Protein AF-A0A3B8I6Q8-F1 (afdb_monomer)

Radius of gyration: 26.45 Å; Cα contacts (8 Å, |Δi|>4): 184; chains: 1; bounding box: 73×84×51 Å

pLDDT: mean 71.85, std 21.08, range [32.06, 97.0]

Secondary structure (DSSP, 8-state):
-----------------------------PPPBTTB--SB-TTT--BS-BTTB-SS-----S---TT------S----TT--GGGGGSEEEEETTEEEESSPPBHHHHHHHHHHHHHH-S--GGGS----HHHHHHTTT-GGGTTSBP-S--HHHHHHHHHHHHHHHHHHHHHHHHTT--TTEETTEEP-----PPPHHHHHHHHT-

Structure (mmCIF, N/CA/C/O backbone):
data_AF-A0A3B8I6Q8-F1
#
_entry.id   AF-A0A3B8I6Q8-F1
#
loop_
_atom_site.group_PDB
_atom_site.id
_atom_site.type_symbol
_atom_site.label_atom_id
_atom_site.label_alt_id
_atom_site.label_comp_id
_atom_site.label_asym_id
_atom_site.label_entity_id
_atom_site.label_seq_id
_atom_site.pdbx_PDB_ins_code
_atom_site.Cartn_x
_atom_site.Cartn_y
_atom_site.Cartn_z
_atom_site.occupancy
_atom_site.B_iso_or_equiv
_atom_site.auth_seq_id
_atom_site.auth_comp_id
_atom_site.auth_asym_id
_atom_site.auth_atom_id
_atom_site.pdbx_PDB_model_num
ATOM 1 N N . MET A 1 1 ? -52.855 66.540 30.258 1.00 40.56 1 MET A N 1
ATOM 2 C CA . MET A 1 1 ? -53.157 67.662 29.344 1.00 40.56 1 MET A CA 1
ATOM 3 C C . MET A 1 1 ? -51.914 68.542 29.290 1.00 40.56 1 MET A C 1
ATOM 5 O O . MET A 1 1 ? -51.405 68.846 30.358 1.00 40.56 1 MET A O 1
ATOM 9 N N . HIS A 1 2 ? -51.446 68.869 28.078 1.00 36.62 2 HIS A N 1
ATOM 10 C CA . HIS A 1 2 ? -50.190 69.555 27.692 1.00 36.62 2 HIS A CA 1
ATOM 11 C C . HIS A 1 2 ? -48.936 68.674 27.577 1.00 36.62 2 HIS A C 1
ATOM 13 O O . HIS A 1 2 ? -48.456 68.132 28.563 1.00 36.62 2 HIS A O 1
ATOM 19 N N . LEU A 1 3 ? -48.586 68.280 26.342 1.00 34.72 3 LEU A N 1
ATOM 20 C CA . LEU A 1 3 ? -47.817 69.019 25.305 1.00 34.72 3 LEU A CA 1
ATOM 21 C C . LEU A 1 3 ? -46.313 68.936 25.615 1.00 34.72 3 LEU A C 1
ATOM 23 O O . LEU A 1 3 ? -45.873 69.443 26.637 1.00 34.72 3 LEU A O 1
ATOM 27 N N . ILE A 1 4 ? -45.570 68.079 24.909 1.00 39.75 4 ILE A N 1
ATOM 28 C CA . ILE A 1 4 ? -44.923 68.324 23.601 1.00 39.75 4 ILE A CA 1
ATOM 29 C C . ILE A 1 4 ? -43.732 69.288 23.730 1.00 39.75 4 ILE A C 1
ATOM 31 O O . ILE A 1 4 ? -43.851 70.389 24.254 1.00 39.75 4 ILE A O 1
ATOM 35 N N . ASP A 1 5 ? -42.619 68.806 23.174 1.00 40.44 5 ASP A N 1
ATOM 36 C CA . ASP A 1 5 ? -41.335 69.444 22.890 1.00 40.44 5 ASP A CA 1
ATOM 37 C C . ASP A 1 5 ? -40.361 69.660 24.038 1.00 40.44 5 ASP A C 1
ATOM 39 O O . ASP A 1 5 ? -40.441 70.631 24.788 1.00 40.44 5 ASP A O 1
ATOM 43 N N . ARG A 1 6 ? -39.317 68.815 24.049 1.00 37.47 6 ARG A N 1
ATOM 44 C CA . ARG A 1 6 ? -37.960 69.260 24.374 1.00 37.47 6 ARG A CA 1
ATOM 45 C C . ARG A 1 6 ? -36.876 68.267 23.920 1.00 37.47 6 ARG A C 1
ATOM 47 O O . ARG A 1 6 ? -36.847 67.126 24.357 1.00 37.47 6 ARG A O 1
ATOM 54 N N . PHE A 1 7 ? -35.951 68.814 23.127 1.00 40.34 7 PHE A N 1
ATOM 55 C CA . PHE A 1 7 ? -34.564 68.391 22.871 1.00 40.34 7 PHE A CA 1
ATOM 56 C C . PHE A 1 7 ? -34.337 67.212 21.910 1.00 40.34 7 PHE A C 1
ATOM 58 O O . PHE A 1 7 ? -34.484 66.051 22.253 1.00 40.34 7 PHE A O 1
ATOM 65 N N . LEU A 1 8 ? -34.091 67.494 20.626 1.00 37.47 8 LEU A N 1
ATOM 66 C CA . LEU A 1 8 ? -32.766 67.726 20.015 1.00 37.47 8 LEU A CA 1
ATOM 67 C C . LEU A 1 8 ? -31.731 66.607 20.233 1.00 37.47 8 LEU A C 1
ATOM 69 O O . LEU A 1 8 ? -31.179 66.460 21.317 1.00 37.47 8 LEU A O 1
ATOM 73 N N . LYS A 1 9 ? -31.327 66.067 19.074 1.00 34.62 9 LYS A N 1
ATOM 74 C CA . LYS A 1 9 ? -30.023 65.504 18.694 1.00 34.62 9 LYS A CA 1
ATOM 75 C C . LYS A 1 9 ? -29.824 63.992 18.838 1.00 34.62 9 LYS A C 1
ATOM 77 O O . LYS A 1 9 ? -30.020 63.384 19.879 1.00 34.62 9 LYS A O 1
ATOM 82 N N . THR A 1 10 ? -29.269 63.481 17.735 1.00 37.41 10 THR A N 1
ATOM 83 C CA . THR A 1 10 ? -28.410 62.300 17.589 1.00 37.41 10 THR A CA 1
ATOM 84 C C . THR A 1 10 ? -29.053 60.927 17.744 1.00 37.41 10 THR A C 1
ATOM 86 O O . THR A 1 10 ? -29.148 60.390 18.837 1.00 37.41 10 THR A O 1
ATOM 89 N N . SER A 1 11 ? -29.320 60.284 16.607 1.00 36.56 11 SER A N 1
ATOM 90 C CA . SER A 1 11 ? -28.817 58.926 16.368 1.00 36.56 11 SER A CA 1
ATOM 91 C C . SER A 1 11 ? -28.727 58.668 14.868 1.00 36.56 11 SER A C 1
ATOM 93 O O . SER A 1 11 ? -29.727 58.669 14.155 1.00 36.56 11 SER A O 1
ATOM 95 N N . LEU A 1 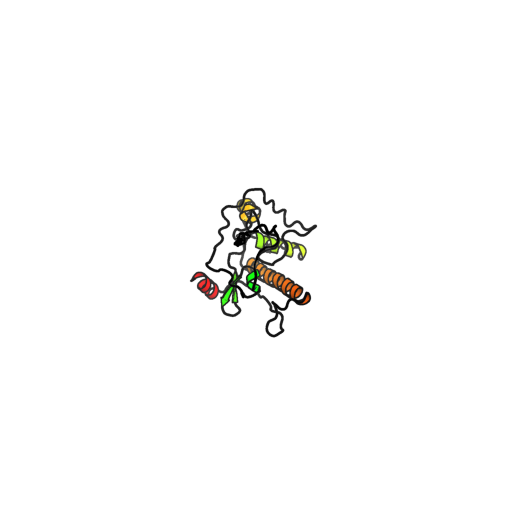12 ? -27.485 58.515 14.402 1.00 39.25 12 LEU A N 1
ATOM 96 C CA . LEU A 1 12 ? -27.145 57.959 13.100 1.00 39.25 12 LEU A CA 1
ATOM 97 C C . LEU A 1 12 ? -27.858 56.611 12.938 1.00 39.25 12 LEU A C 1
ATOM 99 O O . LEU A 1 12 ? -27.705 55.721 13.773 1.00 39.25 12 LEU A O 1
ATOM 103 N N . VAL A 1 13 ? -28.591 56.452 11.842 1.00 43.06 13 VAL A N 1
ATOM 104 C CA . VAL A 1 13 ? -29.114 55.159 11.405 1.00 43.06 13 VAL A CA 1
ATOM 105 C C . VAL A 1 13 ? -27.935 54.354 10.857 1.00 43.06 13 VAL A C 1
ATOM 107 O O . VAL A 1 13 ? -27.444 54.625 9.764 1.00 43.06 13 VAL A O 1
ATOM 110 N N . PHE A 1 14 ? -27.446 53.389 11.635 1.00 37.56 14 PHE A N 1
ATOM 111 C CA . PHE A 1 14 ? -26.442 52.427 11.189 1.00 37.56 14 PHE A CA 1
ATOM 112 C C . PHE A 1 14 ? -27.170 51.270 10.491 1.00 37.56 14 PHE A C 1
ATOM 114 O O . PHE A 1 14 ? -27.654 50.340 11.133 1.00 37.56 14 PHE A O 1
ATOM 121 N N . VAL A 1 15 ? -27.320 51.363 9.168 1.00 44.47 15 VAL A N 1
ATOM 122 C CA . VAL A 1 15 ? -27.806 50.249 8.344 1.00 44.47 15 VAL A CA 1
ATOM 123 C C . VAL A 1 15 ? -26.647 49.267 8.184 1.00 44.47 15 VAL A C 1
ATOM 125 O O . VAL A 1 15 ? -25.730 49.514 7.408 1.00 44.47 15 VAL A O 1
ATOM 128 N N . MET A 1 16 ? -26.661 48.170 8.941 1.00 39.62 16 MET A N 1
ATOM 129 C CA . MET A 1 16 ? -25.795 47.015 8.688 1.00 39.62 16 MET A CA 1
ATOM 130 C C . MET A 1 16 ? -26.343 46.249 7.476 1.00 39.62 16 MET A C 1
ATOM 132 O O . MET A 1 16 ? -27.456 45.725 7.571 1.00 39.62 16 MET A O 1
ATOM 136 N N . PRO A 1 17 ? -25.621 46.136 6.347 1.00 46.25 17 PRO A N 1
ATOM 137 C CA . PRO A 1 17 ? -25.988 45.169 5.330 1.00 46.25 17 PRO A CA 1
ATOM 138 C C . PRO A 1 17 ? -25.605 43.773 5.831 1.00 46.25 17 PRO A C 1
ATOM 140 O O . PRO A 1 17 ? -24.442 43.473 6.100 1.00 46.25 17 PRO A O 1
ATOM 143 N N . PHE A 1 18 ? -26.619 42.924 5.976 1.00 44.25 18 PHE A N 1
ATOM 144 C CA . PHE A 1 18 ? -26.500 41.503 6.287 1.00 44.25 18 PHE A CA 1
ATOM 145 C C . PHE A 1 18 ? -25.957 40.773 5.044 1.00 44.25 18 PHE A C 1
ATOM 147 O O . PHE A 1 18 ? -26.695 40.141 4.293 1.00 44.25 18 PHE A O 1
ATOM 154 N N . SER A 1 19 ? -24.660 40.923 4.775 1.00 45.31 19 SER A N 1
ATOM 155 C CA . SER A 1 19 ? -23.972 40.169 3.727 1.00 45.31 19 SER A CA 1
ATOM 156 C C . SER A 1 19 ? -23.654 38.777 4.261 1.00 45.31 19 SER A C 1
ATOM 158 O O . SER A 1 19 ? -22.642 38.558 4.925 1.00 45.31 19 SER A O 1
ATOM 160 N N . VAL A 1 20 ? -24.559 37.838 3.990 1.00 48.47 20 VAL A N 1
ATOM 161 C CA . VAL A 1 20 ? -24.346 36.402 4.180 1.00 48.47 20 VAL A CA 1
ATOM 162 C C . VAL A 1 20 ? -23.179 35.974 3.285 1.00 48.47 20 VAL A C 1
ATOM 164 O O . VAL A 1 20 ? -23.321 35.830 2.073 1.00 48.47 20 VAL A O 1
ATOM 167 N N . LEU A 1 21 ? -22.003 35.802 3.888 1.00 41.44 21 LEU A N 1
ATOM 168 C CA . LEU A 1 21 ? -20.838 35.172 3.274 1.00 41.44 21 LEU A CA 1
ATOM 169 C C . LEU A 1 21 ? -21.114 33.669 3.113 1.00 41.44 21 LEU A C 1
ATOM 171 O O . LEU A 1 21 ? -20.770 32.867 3.976 1.00 41.44 21 LEU A O 1
ATOM 175 N N . LEU A 1 22 ? -21.718 33.278 1.991 1.00 45.66 22 LEU A N 1
ATOM 176 C CA . LEU A 1 22 ? -21.635 31.905 1.484 1.00 45.66 22 LEU A CA 1
ATOM 177 C C . LEU A 1 22 ? -20.290 31.726 0.768 1.00 45.66 22 LEU A C 1
ATOM 179 O O . LEU A 1 22 ? -20.221 31.623 -0.452 1.00 45.66 22 LEU A O 1
ATOM 183 N N . LEU A 1 23 ? -19.204 31.693 1.540 1.00 45.03 23 LEU A N 1
ATOM 184 C CA . LEU A 1 23 ? -17.930 31.122 1.100 1.00 45.03 23 LEU A CA 1
ATOM 185 C C . LEU A 1 23 ? -17.901 29.654 1.529 1.00 45.03 23 LEU A C 1
ATOM 187 O O . LEU A 1 23 ? -17.138 29.232 2.392 1.00 45.03 23 LEU A O 1
ATOM 191 N N . GLY A 1 24 ? -18.784 28.867 0.916 1.00 39.12 24 GLY A N 1
ATOM 192 C CA . GLY A 1 24 ? -18.604 27.426 0.838 1.00 39.12 24 GLY A CA 1
ATOM 193 C C . GLY A 1 24 ? -17.497 27.146 -0.169 1.00 39.12 24 GLY A C 1
ATOM 194 O O . GLY A 1 24 ? -17.782 26.830 -1.320 1.00 39.12 24 GLY A O 1
ATOM 195 N N . CYS A 1 25 ? -16.234 27.299 0.238 1.00 34.66 25 CYS A N 1
ATOM 196 C CA . CYS A 1 25 ? -15.146 26.641 -0.472 1.00 34.66 25 CYS A CA 1
ATOM 197 C C . CYS A 1 25 ? -15.380 25.140 -0.308 1.00 34.66 25 CYS A C 1
ATOM 199 O O . CYS A 1 25 ? -15.035 24.563 0.720 1.00 34.66 25 CYS A O 1
ATOM 201 N N . ALA A 1 26 ? -15.998 24.513 -1.308 1.00 37.66 26 ALA A N 1
ATOM 202 C CA . ALA A 1 26 ? -15.821 23.092 -1.521 1.00 37.66 26 ALA A CA 1
ATOM 203 C C . ALA A 1 26 ? -14.314 22.892 -1.694 1.00 37.66 26 ALA A C 1
ATOM 205 O O . ALA A 1 26 ? -13.745 23.242 -2.727 1.00 37.66 26 ALA A O 1
ATOM 206 N N . THR A 1 27 ? -13.640 22.427 -0.646 1.00 38.31 27 THR A N 1
ATOM 207 C CA . THR A 1 27 ? -12.281 21.922 -0.765 1.00 38.31 27 THR A CA 1
ATOM 208 C C . THR A 1 27 ? -12.379 20.722 -1.693 1.00 38.31 27 THR A C 1
ATOM 210 O O . THR A 1 27 ? -12.782 19.639 -1.274 1.00 38.31 27 THR A O 1
ATOM 213 N N . PHE A 1 28 ? -12.100 20.922 -2.980 1.00 39.03 28 PHE A N 1
ATOM 214 C CA . PHE A 1 28 ? -11.805 19.808 -3.864 1.00 39.03 28 PHE A CA 1
ATOM 215 C C . PHE A 1 28 ? -10.596 19.112 -3.248 1.00 39.03 28 PHE A C 1
ATOM 217 O O . PHE A 1 28 ? -9.502 19.671 -3.230 1.00 39.03 28 PHE A O 1
ATOM 224 N N . ILE A 1 29 ? -10.812 17.936 -2.663 1.00 46.88 29 ILE A N 1
ATOM 225 C CA . ILE A 1 29 ? -9.722 17.077 -2.220 1.00 46.88 29 ILE A CA 1
ATOM 226 C C . ILE A 1 29 ? -9.006 16.651 -3.505 1.00 46.88 29 ILE A C 1
ATOM 2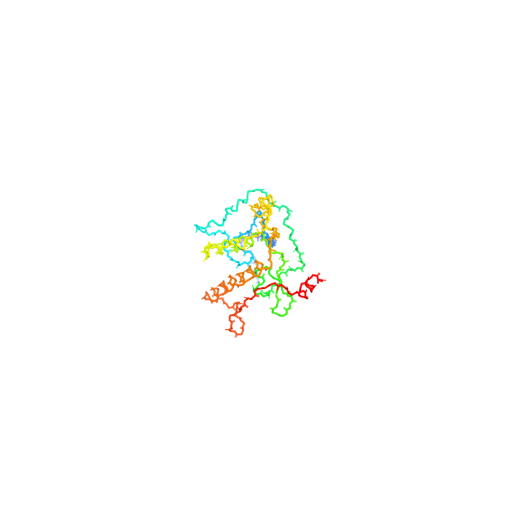28 O O . ILE A 1 29 ? -9.505 15.819 -4.267 1.00 46.88 29 ILE A O 1
ATOM 232 N N . SER A 1 30 ? -7.885 17.306 -3.810 1.00 55.25 30 SER A N 1
ATOM 233 C CA . SER A 1 30 ? -7.017 16.901 -4.911 1.00 55.25 30 SER A CA 1
ATOM 234 C C . SER A 1 30 ? -6.462 15.524 -4.576 1.00 55.25 30 SER A C 1
ATOM 236 O O . SER A 1 30 ? -5.847 15.352 -3.524 1.00 55.25 30 SER A O 1
ATOM 238 N N . HIS A 1 31 ? -6.709 14.546 -5.441 1.00 60.62 31 HIS A N 1
ATOM 239 C C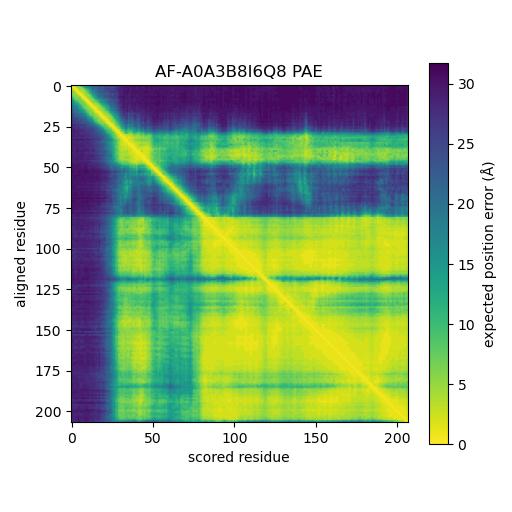A . HIS A 1 31 ? -6.190 13.198 -5.247 1.00 60.62 31 HIS A CA 1
ATOM 240 C C . HIS A 1 31 ? -4.673 13.195 -5.505 1.00 60.62 31 HIS A C 1
ATOM 242 O O . HIS A 1 31 ? -4.226 13.942 -6.383 1.00 60.62 31 HIS A O 1
ATOM 248 N N . PRO A 1 32 ? -3.889 12.386 -4.768 1.00 65.62 32 PRO A N 1
ATOM 249 C CA . PRO A 1 32 ? -2.455 12.236 -4.999 1.00 65.62 32 PRO A CA 1
ATOM 250 C C . PRO A 1 32 ? -2.137 11.918 -6.459 1.00 65.62 32 PRO A C 1
ATOM 252 O O . PRO A 1 32 ? -2.786 11.060 -7.040 1.00 65.62 32 PRO A O 1
ATOM 255 N N . HIS A 1 33 ? -1.137 12.567 -7.046 1.00 63.72 33 HIS A N 1
ATOM 256 C CA . HIS A 1 33 ? -0.634 12.267 -8.392 1.00 63.72 33 HIS A CA 1
ATOM 257 C C . HIS A 1 33 ? 0.863 12.578 -8.491 1.00 63.72 33 HIS A C 1
ATOM 259 O O . HIS A 1 33 ? 1.428 13.173 -7.577 1.00 63.72 33 HIS A O 1
ATOM 265 N N . SER A 1 34 ? 1.525 12.247 -9.609 1.00 62.16 34 SER A N 1
ATOM 266 C CA . SER A 1 34 ? 2.992 12.374 -9.711 1.00 62.16 34 SER A CA 1
ATOM 267 C C . SER A 1 34 ? 3.484 13.795 -9.422 1.00 62.16 34 SER A C 1
ATOM 269 O O . SER A 1 34 ? 4.466 13.950 -8.726 1.00 62.16 34 SER A O 1
ATOM 271 N N . GLY A 1 35 ? 2.783 14.844 -9.864 1.00 59.25 35 GLY A N 1
ATOM 272 C CA . GLY A 1 35 ? 3.138 16.234 -9.515 1.00 59.25 35 GLY A CA 1
ATOM 273 C C . GLY A 1 35 ? 2.788 16.700 -8.085 1.00 59.25 35 GLY A C 1
ATOM 274 O O . GLY A 1 35 ? 3.231 17.767 -7.677 1.00 59.25 35 GLY A O 1
ATOM 275 N N . ASN A 1 36 ? 1.966 15.955 -7.339 1.00 65.94 36 ASN A N 1
ATOM 276 C CA . ASN A 1 36 ? 1.560 16.260 -5.964 1.00 65.94 36 ASN A CA 1
ATOM 277 C C . ASN A 1 36 ? 1.068 14.972 -5.267 1.00 65.94 36 ASN A C 1
ATOM 279 O O . ASN A 1 36 ? -0.132 14.690 -5.269 1.00 65.94 36 ASN A O 1
ATOM 283 N N . PRO A 1 37 ? 1.969 14.157 -4.701 1.00 63.41 37 PRO A N 1
ATOM 284 C CA . PRO A 1 37 ? 1.625 12.862 -4.101 1.00 63.41 37 PRO A CA 1
ATOM 285 C C . PRO A 1 37 ? 0.971 12.956 -2.710 1.00 63.41 37 PRO A C 1
ATOM 287 O O . PRO A 1 37 ? 0.598 11.929 -2.149 1.00 63.41 37 PRO A O 1
ATOM 290 N N . GLY A 1 38 ? 0.883 14.152 -2.118 1.00 69.75 38 GLY A N 1
ATOM 291 C CA . GLY A 1 38 ? 0.557 14.324 -0.699 1.00 69.75 38 GLY A CA 1
ATOM 292 C C . GLY A 1 38 ? 1.717 13.990 0.254 1.00 69.75 38 GLY A C 1
ATOM 293 O O . GLY A 1 38 ? 2.837 13.696 -0.168 1.00 69.75 38 GLY A O 1
ATOM 294 N N . ASP A 1 39 ? 1.454 14.069 1.560 1.00 72.06 39 ASP A N 1
ATOM 295 C CA . ASP A 1 39 ? 2.466 13.850 2.609 1.00 72.06 39 ASP A CA 1
ATOM 296 C C . ASP A 1 39 ? 2.580 12.384 3.052 1.00 72.06 39 ASP A C 1
ATOM 298 O O . ASP A 1 39 ? 3.663 11.930 3.442 1.00 72.06 39 ASP A O 1
ATOM 302 N N . ASP A 1 40 ? 1.476 11.643 2.965 1.00 76.88 40 ASP A N 1
ATOM 303 C CA . ASP A 1 40 ? 1.346 10.263 3.422 1.00 76.88 40 ASP A CA 1
ATOM 304 C C . ASP A 1 40 ? 0.971 9.339 2.246 1.00 76.88 40 ASP A C 1
ATOM 306 O O . ASP A 1 40 ? 0.318 9.750 1.283 1.00 76.88 40 ASP A O 1
ATOM 310 N N . SER A 1 41 ? 1.399 8.080 2.315 1.00 75.75 41 SER A N 1
ATOM 311 C CA . SER A 1 41 ? 1.099 7.047 1.328 1.00 75.75 41 SER A CA 1
ATOM 312 C C . SER A 1 41 ? -0.394 6.725 1.324 1.00 75.75 41 SER A C 1
ATOM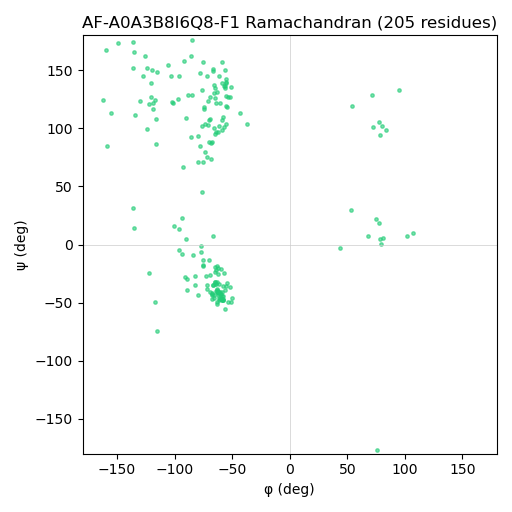 314 O O . SER A 1 41 ? -0.937 6.411 2.383 1.00 75.75 41 SER A O 1
ATOM 316 N N . PRO A 1 42 ? -1.066 6.709 0.157 1.00 73.00 42 PRO A N 1
ATOM 317 C CA . PRO A 1 42 ? -2.470 6.316 0.071 1.00 73.00 42 PRO A CA 1
ATOM 318 C C . PRO A 1 42 ? -2.670 4.810 0.314 1.00 73.00 42 PRO A C 1
ATOM 320 O O . PRO A 1 42 ? -3.793 4.366 0.525 1.00 73.00 42 PRO A O 1
ATOM 323 N N . TYR A 1 43 ? -1.593 4.014 0.292 1.00 74.62 43 TYR A N 1
ATOM 324 C CA . TYR A 1 43 ? -1.651 2.561 0.470 1.00 74.62 43 TYR A CA 1
ATOM 325 C C . TYR A 1 43 ? -1.538 2.134 1.922 1.00 74.62 43 TYR A C 1
ATOM 327 O O . TYR A 1 43 ? -2.166 1.153 2.325 1.00 74.62 43 TYR A O 1
ATOM 335 N N . THR A 1 44 ? -0.678 2.820 2.672 1.00 76.75 44 THR A N 1
ATOM 336 C CA . THR A 1 44 ? -0.329 2.439 4.037 1.00 76.75 44 THR A CA 1
ATOM 337 C C . THR A 1 44 ? -0.627 3.538 5.037 1.00 76.75 44 THR A C 1
ATOM 339 O O . THR A 1 44 ? -0.806 3.203 6.189 1.00 76.75 44 THR A O 1
ATOM 342 N N . GLY A 1 45 ? -0.680 4.816 4.658 1.00 74.19 45 GLY A N 1
ATOM 343 C CA . GLY A 1 45 ? -0.724 5.950 5.588 1.00 74.19 45 GLY A CA 1
ATOM 344 C C . GLY A 1 45 ? 0.645 6.351 6.159 1.00 74.19 45 GLY A C 1
ATOM 345 O O . GLY A 1 45 ? 0.723 7.209 7.035 1.00 74.19 45 GLY A O 1
ATOM 346 N N . LYS A 1 46 ? 1.752 5.745 5.701 1.00 78.69 46 LYS A N 1
ATOM 347 C CA . LYS A 1 46 ? 3.115 6.130 6.118 1.00 78.69 46 LYS A CA 1
ATOM 348 C C . LYS A 1 46 ? 3.584 7.395 5.402 1.00 78.69 46 LYS A C 1
ATOM 350 O O . LYS A 1 46 ? 3.292 7.583 4.230 1.00 78.69 46 LYS A O 1
ATOM 355 N N . LYS A 1 47 ? 4.399 8.222 6.063 1.00 72.88 47 LYS A N 1
ATOM 356 C CA . LYS A 1 47 ? 4.978 9.431 5.453 1.00 72.88 47 LYS A CA 1
ATOM 357 C C . LYS A 1 47 ? 5.906 9.115 4.283 1.00 72.88 47 LYS A C 1
ATOM 359 O O . LYS A 1 47 ? 6.851 8.342 4.445 1.00 72.88 47 LYS A O 1
ATOM 364 N N . TRP A 1 48 ? 5.709 9.813 3.162 1.00 61.50 48 TRP A N 1
ATOM 365 C CA . TRP A 1 48 ? 6.630 9.792 2.017 1.00 61.50 48 TRP A CA 1
ATOM 366 C C . TRP A 1 48 ? 7.964 10.479 2.314 1.00 61.50 48 TRP A C 1
ATOM 368 O O . TRP A 1 48 ? 8.975 10.179 1.689 1.00 61.50 48 TRP A O 1
ATOM 378 N N . LYS A 1 49 ? 7.976 11.433 3.251 1.00 60.66 49 LYS A N 1
ATOM 379 C CA . LYS A 1 49 ? 9.172 12.178 3.662 1.00 60.66 49 LYS A CA 1
ATOM 380 C C . LYS A 1 49 ? 9.481 11.863 5.120 1.00 60.66 49 LYS A C 1
ATOM 382 O O . LYS A 1 49 ? 8.773 12.315 6.018 1.00 60.66 49 LYS A O 1
ATOM 387 N N . VAL A 1 50 ? 10.547 11.104 5.358 1.00 51.62 50 VAL A N 1
ATOM 388 C CA . VAL A 1 50 ? 11.038 10.790 6.707 1.00 51.62 50 VAL A CA 1
ATOM 389 C C . VAL A 1 50 ? 12.446 11.386 6.862 1.00 51.62 50 VAL A C 1
ATOM 391 O O . VAL A 1 50 ? 13.313 11.100 6.038 1.00 51.62 50 VAL A O 1
ATOM 394 N N . PRO A 1 51 ? 12.721 12.230 7.877 1.00 42.06 51 PRO A N 1
ATOM 395 C CA . PRO A 1 51 ? 14.049 12.818 8.070 1.00 42.06 51 PRO A CA 1
ATOM 396 C C . PRO A 1 51 ? 15.145 11.744 8.168 1.00 42.06 51 PRO A C 1
ATOM 398 O O . PRO A 1 51 ? 15.031 10.814 8.962 1.00 42.06 51 PRO A O 1
ATOM 401 N N . GLY A 1 52 ? 16.209 11.870 7.366 1.00 40.56 52 GLY A N 1
ATOM 402 C CA . GLY A 1 52 ? 17.333 10.919 7.344 1.00 40.56 52 GLY A CA 1
ATOM 403 C C . GLY A 1 52 ? 17.076 9.623 6.566 1.00 40.56 52 GLY A C 1
ATOM 404 O O . GLY A 1 52 ? 17.963 8.779 6.480 1.00 40.56 52 GLY A O 1
ATOM 405 N N . ILE A 1 53 ? 15.889 9.478 5.979 1.00 42.34 53 ILE A N 1
ATOM 406 C CA . ILE A 1 53 ? 15.512 8.374 5.107 1.00 42.34 53 ILE A CA 1
ATOM 407 C C . ILE A 1 53 ? 15.054 8.986 3.783 1.00 42.34 53 ILE A C 1
ATOM 409 O O . ILE A 1 53 ? 13.929 9.469 3.652 1.00 42.34 53 ILE A O 1
ATOM 413 N N . LEU A 1 54 ? 15.945 8.986 2.792 1.00 38.38 54 LEU A N 1
ATOM 414 C CA . LEU A 1 54 ? 15.536 9.240 1.419 1.00 38.38 54 LEU A CA 1
ATOM 415 C C . LEU A 1 54 ? 14.744 8.018 0.942 1.00 38.38 54 LEU A C 1
ATOM 417 O O . LEU A 1 54 ? 15.332 7.009 0.556 1.00 38.38 54 LEU A O 1
ATOM 421 N N . TYR A 1 55 ? 13.413 8.126 0.897 1.00 49.97 55 TYR A N 1
ATOM 422 C CA . TYR A 1 55 ? 12.745 7.567 -0.276 1.00 49.97 55 TYR A CA 1
ATOM 423 C C . TYR A 1 55 ? 13.443 8.215 -1.473 1.00 49.97 55 TYR A C 1
ATOM 425 O O . TYR A 1 55 ? 13.621 9.437 -1.413 1.00 49.97 55 TYR A O 1
ATOM 433 N N . PRO A 1 56 ? 13.941 7.436 -2.455 1.00 45.06 56 PRO A N 1
ATOM 434 C CA . PRO A 1 56 ? 14.738 7.950 -3.564 1.00 45.06 56 PRO A CA 1
ATOM 435 C C . PRO A 1 56 ? 14.080 9.222 -4.052 1.00 45.06 56 PRO A C 1
ATOM 437 O O . PRO A 1 56 ? 12.919 9.185 -4.454 1.00 45.06 56 PRO A O 1
ATOM 440 N N . GLU A 1 57 ? 14.811 10.312 -3.833 1.00 44.03 57 GLU A N 1
ATOM 441 C CA . GLU A 1 57 ? 14.367 11.692 -3.878 1.00 44.03 57 GLU A CA 1
ATOM 442 C C . GLU A 1 57 ? 13.359 11.829 -5.010 1.00 44.03 57 GLU A C 1
ATOM 444 O O . GLU A 1 57 ? 13.700 11.713 -6.189 1.00 44.03 57 GLU A O 1
ATOM 449 N N . TYR A 1 58 ? 12.081 11.909 -4.644 1.00 47.41 58 TYR A N 1
ATOM 450 C CA . TYR A 1 58 ? 11.033 12.092 -5.620 1.00 47.41 58 TYR A CA 1
ATOM 451 C C . TYR A 1 58 ? 11.221 13.510 -6.167 1.00 47.41 58 TYR A C 1
ATOM 453 O O . TYR A 1 58 ? 10.704 14.479 -5.610 1.00 47.41 58 TYR A O 1
ATOM 461 N N . PHE A 1 59 ? 12.054 13.651 -7.197 1.00 39.44 59 PHE A N 1
ATOM 462 C CA . PHE A 1 59 ? 12.193 14.882 -7.955 1.00 39.44 59 PHE A CA 1
ATOM 463 C C . PHE A 1 59 ? 10.875 15.077 -8.698 1.00 39.44 59 PHE A C 1
ATOM 465 O O . PHE A 1 59 ? 10.666 14.591 -9.807 1.00 39.44 59 PHE A O 1
ATOM 472 N N . PHE A 1 60 ? 9.947 15.742 -8.016 1.00 46.53 60 PHE A N 1
ATOM 473 C CA . PHE A 1 60 ? 8.682 16.232 -8.547 1.00 46.53 60 PHE A CA 1
ATOM 474 C C . PHE A 1 60 ? 8.922 17.487 -9.398 1.00 46.53 60 PHE A C 1
ATOM 476 O O . PHE A 1 60 ? 8.237 18.495 -9.230 1.00 46.53 60 PHE A O 1
ATOM 483 N N . ASP A 1 61 ? 9.937 17.461 -10.264 1.00 37.66 61 ASP A N 1
ATOM 484 C CA . ASP A 1 61 ? 10.270 18.599 -11.113 1.00 37.66 61 ASP A CA 1
ATOM 485 C C . ASP A 1 61 ? 9.173 18.781 -12.169 1.00 37.66 61 ASP A C 1
ATOM 487 O O . ASP A 1 61 ? 9.032 17.970 -13.081 1.00 37.66 61 ASP A O 1
ATOM 491 N N . GLU A 1 62 ? 8.388 19.847 -11.969 1.00 43.28 62 GLU A N 1
ATOM 492 C CA . GLU A 1 62 ? 7.564 20.686 -12.868 1.00 43.28 62 GLU A CA 1
ATOM 493 C C . GLU A 1 62 ? 6.670 20.058 -13.954 1.00 43.28 62 GLU A C 1
ATOM 495 O O . GLU A 1 62 ? 5.889 20.775 -14.580 1.00 43.28 62 GLU A O 1
ATOM 500 N N . TRP A 1 63 ? 6.675 18.743 -14.145 1.00 43.94 63 TRP A N 1
ATOM 501 C CA . TRP A 1 63 ? 5.856 18.064 -15.142 1.00 43.94 63 TRP A CA 1
ATOM 502 C C . TRP A 1 63 ? 4.874 17.135 -14.433 1.00 43.94 63 TRP A C 1
ATOM 504 O O . TRP A 1 63 ? 5.176 15.953 -14.238 1.00 43.94 63 TRP A O 1
ATOM 514 N N . PRO A 1 64 ? 3.690 17.631 -14.014 1.00 43.94 64 PRO A N 1
ATOM 515 C CA . PRO A 1 64 ? 2.621 16.736 -13.606 1.00 43.94 64 PRO A CA 1
ATOM 516 C C . PRO A 1 64 ? 2.389 15.777 -14.771 1.00 43.94 64 PRO A C 1
ATOM 518 O O . PRO A 1 64 ? 2.083 16.203 -15.883 1.00 43.94 64 PRO A O 1
ATOM 521 N N . SER A 1 65 ? 2.588 14.478 -14.554 1.00 43.31 65 SER A N 1
ATOM 522 C CA . SER A 1 65 ? 2.210 13.496 -15.559 1.00 43.31 65 SER A CA 1
ATOM 523 C C . SER A 1 65 ? 0.715 13.679 -15.824 1.00 43.31 65 SER A C 1
ATOM 525 O O . SER A 1 65 ? -0.109 13.343 -14.975 1.00 43.31 65 SER A O 1
ATOM 527 N N . GLU A 1 66 ? 0.348 14.188 -16.998 1.00 43.00 66 GLU A N 1
ATOM 528 C CA . GLU A 1 66 ? -1.052 14.386 -17.410 1.00 43.00 66 GLU A CA 1
ATOM 529 C C . GLU A 1 66 ? -1.821 13.059 -17.590 1.00 43.00 66 GLU A C 1
ATOM 531 O O . GLU A 1 66 ? -2.932 13.033 -18.112 1.00 43.00 66 GLU A O 1
ATOM 536 N N . ARG A 1 67 ? -1.216 11.924 -17.226 1.00 41.22 67 ARG A N 1
ATOM 537 C CA . ARG A 1 67 ? -1.690 10.582 -17.572 1.00 41.22 67 ARG A CA 1
ATOM 538 C C . ARG A 1 67 ? -1.649 9.601 -16.418 1.00 41.22 67 ARG A C 1
ATOM 540 O O . ARG A 1 67 ? -1.524 8.403 -16.654 1.00 41.22 67 ARG A O 1
ATOM 547 N N . SER A 1 68 ? -1.828 10.077 -15.192 1.00 39.31 68 SER A N 1
ATOM 548 C CA . SER A 1 68 ? -2.370 9.193 -14.170 1.00 39.31 68 SER A CA 1
ATOM 549 C C . SER A 1 68 ? -3.741 8.730 -14.679 1.00 39.31 68 SER A C 1
ATOM 551 O O . SER A 1 68 ? -4.713 9.485 -14.648 1.00 39.31 68 SER A O 1
ATOM 553 N N . LEU A 1 69 ? -3.798 7.530 -15.261 1.00 34.81 69 LEU A N 1
ATOM 554 C CA . LEU A 1 69 ? -5.038 6.835 -15.588 1.00 34.81 69 LEU A CA 1
ATOM 555 C C . LEU A 1 69 ? -5.671 6.451 -14.250 1.00 34.81 69 LEU A C 1
ATOM 557 O O . LEU A 1 69 ? -5.608 5.312 -13.813 1.00 34.81 69 LEU A O 1
ATOM 561 N N . PHE A 1 70 ? -6.220 7.444 -13.555 1.00 41.16 70 PHE A N 1
ATOM 562 C CA . PHE A 1 70 ? -7.098 7.203 -12.432 1.00 41.16 70 PHE A CA 1
ATOM 563 C C . PHE A 1 70 ? -8.380 6.638 -13.016 1.00 41.16 70 PHE A C 1
ATOM 565 O O . PHE A 1 70 ? -9.162 7.361 -13.641 1.00 41.16 70 PHE A O 1
ATOM 572 N N . TYR A 1 71 ? -8.599 5.342 -12.821 1.00 35.31 71 TYR A N 1
ATOM 573 C CA . TYR A 1 71 ? -9.945 4.816 -12.893 1.00 35.31 71 TYR A CA 1
ATOM 574 C C . TYR A 1 71 ? -10.737 5.443 -11.740 1.00 35.31 71 TYR A C 1
ATOM 576 O O . TYR A 1 71 ? -10.679 5.003 -10.596 1.00 35.31 71 TYR A O 1
ATOM 584 N N . GLN A 1 72 ? -11.445 6.533 -12.035 1.00 36.03 72 GLN A N 1
ATOM 585 C CA . GLN A 1 72 ? -12.523 7.011 -11.183 1.00 36.03 72 GLN A CA 1
ATOM 586 C C . GLN A 1 72 ? -13.732 6.120 -11.449 1.00 36.03 72 GLN A C 1
ATOM 588 O O . GLN A 1 72 ? -14.600 6.444 -12.262 1.00 36.03 72 GLN A O 1
ATOM 593 N N . GLY A 1 73 ? -13.776 4.978 -10.764 1.00 33.75 73 GLY A N 1
ATOM 594 C CA . GLY A 1 73 ? -15.046 4.313 -10.515 1.00 33.75 73 GLY A CA 1
ATOM 595 C C . GLY A 1 73 ? -15.997 5.289 -9.801 1.00 33.75 73 GLY A C 1
ATOM 596 O O . GLY A 1 73 ? -15.543 6.188 -9.083 1.00 33.75 73 GLY A O 1
ATOM 597 N N . PRO A 1 74 ? -17.318 5.177 -9.998 1.00 32.06 74 PRO A N 1
ATOM 598 C CA . PRO A 1 74 ? -18.296 6.098 -9.434 1.00 32.06 74 PRO A CA 1
ATOM 599 C C . PRO A 1 74 ? -18.491 5.833 -7.934 1.00 32.06 74 PRO A C 1
ATOM 601 O O . PRO A 1 74 ? -19.536 5.342 -7.527 1.00 32.06 74 PRO A O 1
ATOM 604 N N . TYR A 1 75 ? -17.515 6.149 -7.083 1.00 42.28 75 TYR A N 1
ATOM 605 C CA . TYR A 1 75 ? -17.734 6.090 -5.639 1.00 42.28 75 TYR A CA 1
ATOM 606 C C . TYR A 1 75 ? -17.201 7.333 -4.936 1.00 42.28 75 TYR A C 1
ATOM 608 O O . TYR A 1 75 ? -16.002 7.585 -4.860 1.00 42.28 75 TYR A O 1
ATOM 616 N N . LYS A 1 76 ? -18.131 8.135 -4.414 1.00 45.88 76 LYS A N 1
ATOM 617 C CA . LYS A 1 76 ? -17.834 9.167 -3.421 1.00 45.88 76 LYS A CA 1
ATOM 618 C C . LYS A 1 76 ? -17.852 8.477 -2.063 1.00 45.88 76 LYS A C 1
ATOM 620 O O . LYS A 1 76 ? -18.830 7.800 -1.764 1.00 45.88 76 LYS A O 1
ATOM 625 N N . LEU A 1 77 ? -16.805 8.655 -1.253 1.00 50.38 77 LEU A N 1
ATOM 626 C CA . LEU A 1 77 ? -16.852 8.282 0.163 1.00 50.38 77 LEU A CA 1
ATOM 627 C C . LEU A 1 77 ? -18.052 9.006 0.793 1.00 50.38 77 LEU A C 1
ATOM 629 O O . LEU A 1 77 ? -18.010 10.219 1.009 1.00 50.38 77 LEU A O 1
ATOM 633 N N . GLU A 1 78 ? -19.150 8.293 1.029 1.00 47.69 78 GLU A N 1
ATOM 634 C CA . GLU A 1 78 ? -20.235 8.828 1.841 1.00 47.69 78 GLU A CA 1
ATOM 635 C C . GLU A 1 78 ? -19.746 8.983 3.288 1.00 47.69 78 GLU A C 1
ATOM 637 O O . GLU A 1 78 ? -18.880 8.239 3.762 1.00 47.69 78 GLU A O 1
ATOM 642 N N . SER A 1 79 ? -20.281 9.968 4.013 1.00 38.59 79 SER A N 1
ATOM 643 C CA . SER A 1 79 ? -19.965 10.127 5.433 1.00 38.59 79 SER A CA 1
ATOM 644 C C . SER A 1 79 ? -20.404 8.874 6.200 1.00 38.59 79 SER A C 1
ATOM 646 O O . SER A 1 79 ? -21.585 8.536 6.170 1.00 38.59 79 SER A O 1
ATOM 648 N N . GLY A 1 80 ? -19.476 8.209 6.894 1.00 53.56 80 GLY A N 1
ATOM 649 C CA . GLY A 1 80 ? -19.725 6.919 7.556 1.00 53.56 80 GLY A CA 1
ATOM 650 C C . GLY A 1 80 ? -19.083 5.708 6.869 1.00 53.56 80 GLY A C 1
ATOM 651 O O . GLY A 1 80 ? -19.380 4.579 7.251 1.00 53.56 80 GLY A O 1
ATOM 652 N N . ALA A 1 81 ? -18.211 5.921 5.876 1.00 64.56 81 ALA A N 1
ATOM 653 C CA . ALA A 1 81 ? -17.404 4.860 5.281 1.00 64.56 81 ALA A CA 1
ATOM 654 C C . ALA A 1 81 ? -16.578 4.097 6.338 1.00 64.56 81 ALA A C 1
ATOM 656 O O . ALA A 1 81 ? -16.086 4.674 7.311 1.00 64.56 81 ALA A O 1
ATOM 657 N N . HIS A 1 82 ? -16.451 2.782 6.144 1.00 75.00 82 HIS A N 1
ATOM 658 C CA . HIS A 1 82 ? -15.666 1.905 7.011 1.00 75.00 82 HIS A CA 1
ATOM 659 C C . HIS A 1 82 ? -14.215 2.414 7.092 1.00 75.00 82 HIS A C 1
ATOM 661 O O . HIS A 1 82 ? -13.642 2.685 6.043 1.00 75.00 82 HIS A O 1
ATOM 667 N N . PRO A 1 83 ? -13.566 2.490 8.270 1.00 81.38 83 PRO A N 1
ATOM 668 C CA . PRO A 1 83 ? -12.272 3.174 8.435 1.00 81.38 83 PRO A CA 1
ATOM 669 C C . PRO A 1 83 ? -11.156 2.642 7.519 1.00 81.38 83 PRO A C 1
ATOM 671 O O . PRO A 1 83 ? -10.228 3.363 7.175 1.00 81.38 83 PRO A O 1
ATOM 674 N N . VAL A 1 84 ? -11.260 1.390 7.063 1.00 77.44 84 VAL A N 1
ATOM 675 C CA . VAL A 1 84 ? -10.315 0.803 6.100 1.00 77.44 84 VAL A CA 1
ATOM 676 C C . VAL A 1 84 ? -10.326 1.488 4.724 1.00 77.44 84 VAL A C 1
ATOM 678 O O . VAL A 1 84 ? -9.331 1.399 4.012 1.00 77.44 84 VAL A O 1
ATOM 681 N N . THR A 1 85 ? -11.405 2.186 4.342 1.00 80.19 85 THR A N 1
ATOM 682 C CA . THR A 1 85 ? -11.496 2.893 3.050 1.00 80.19 85 THR A CA 1
ATOM 683 C C . THR A 1 85 ? -10.491 4.034 2.930 1.00 80.19 85 THR A C 1
ATOM 685 O O . THR A 1 85 ? -10.161 4.432 1.815 1.00 80.19 85 THR A O 1
ATOM 688 N N . ASP A 1 86 ? -9.952 4.513 4.056 1.00 79.62 86 ASP A N 1
ATOM 689 C CA . ASP A 1 86 ? -8.868 5.499 4.095 1.00 79.62 86 ASP A CA 1
ATOM 690 C C . ASP A 1 86 ? -7.599 4.996 3.377 1.00 79.62 86 ASP A C 1
ATOM 692 O O . ASP A 1 86 ? -6.784 5.800 2.932 1.00 79.62 86 ASP A O 1
ATOM 696 N N . PHE A 1 87 ? -7.447 3.675 3.209 1.00 79.75 87 PHE A N 1
ATOM 697 C CA . PHE A 1 87 ? -6.315 3.041 2.522 1.00 79.75 87 PHE A CA 1
ATOM 698 C C . PHE A 1 87 ? -6.570 2.758 1.032 1.00 79.75 87 PHE A C 1
ATOM 700 O O . PHE A 1 87 ? -5.952 1.853 0.467 1.00 79.75 87 PHE A O 1
ATOM 707 N N . GLY A 1 88 ? -7.506 3.472 0.398 1.00 77.81 88 GLY A N 1
ATOM 708 C CA . GLY A 1 88 ? -7.749 3.374 -1.047 1.00 77.81 88 GLY A CA 1
ATOM 709 C C . GLY A 1 88 ? -8.488 2.107 -1.492 1.00 77.81 88 GLY A C 1
ATOM 710 O O . GLY A 1 88 ? -8.396 1.717 -2.656 1.00 77.81 88 GLY A O 1
ATOM 711 N N . VAL A 1 89 ? -9.226 1.465 -0.583 1.00 82.06 89 VAL A N 1
ATOM 712 C CA . VAL A 1 89 ? -10.068 0.295 -0.879 1.00 82.06 89 VAL A CA 1
ATOM 713 C C . VAL A 1 89 ? -11.554 0.659 -0.890 1.00 82.06 89 VAL A C 1
ATOM 715 O O . VAL A 1 89 ? -11.982 1.599 -0.218 1.00 82.06 89 VAL A O 1
ATOM 718 N N . LEU A 1 90 ? -12.357 -0.104 -1.629 1.00 83.19 90 LEU A N 1
ATOM 719 C CA . LEU A 1 90 ? -13.818 -0.028 -1.655 1.00 83.19 90 LEU A CA 1
ATOM 720 C C . LEU A 1 90 ? -14.454 -1.306 -1.116 1.00 83.19 90 LEU A C 1
ATOM 722 O O . LEU A 1 90 ? -13.889 -2.387 -1.292 1.00 83.19 90 LEU A O 1
ATOM 726 N N . PRO A 1 91 ? -15.630 -1.206 -0.473 1.00 83.75 91 PRO A N 1
ATOM 727 C CA . PRO A 1 91 ? -16.398 -2.381 -0.085 1.00 83.75 91 PRO A CA 1
ATOM 728 C C . PRO A 1 91 ? -16.869 -3.147 -1.329 1.00 83.75 91 PRO A C 1
ATOM 730 O O . PRO A 1 91 ? -17.375 -2.546 -2.273 1.00 83.75 91 PRO A O 1
ATOM 733 N N . LEU A 1 92 ? -16.722 -4.474 -1.305 1.00 81.88 92 LEU A N 1
ATOM 734 C CA . LEU A 1 92 ? -17.177 -5.382 -2.364 1.00 81.88 92 LEU A CA 1
ATOM 735 C C . LEU A 1 92 ? -18.247 -6.353 -1.845 1.00 81.88 92 LEU A C 1
ATOM 737 O O . LEU A 1 92 ? -19.307 -6.497 -2.444 1.00 81.88 92 LEU A O 1
ATOM 741 N N . LEU A 1 93 ? -17.978 -7.006 -0.712 1.00 83.00 93 LEU A N 1
ATOM 742 C CA . LEU A 1 93 ? -18.910 -7.878 0.012 1.00 83.00 93 LEU A CA 1
ATOM 743 C C . LEU A 1 93 ? -18.807 -7.573 1.512 1.00 83.00 93 LEU A C 1
ATOM 745 O O . LEU A 1 93 ? -17.940 -6.814 1.946 1.00 83.00 93 LEU A O 1
ATOM 749 N N . GLU A 1 94 ? -19.659 -8.191 2.326 1.00 82.62 94 GLU A N 1
ATOM 750 C CA . GLU A 1 94 ? -19.548 -8.099 3.783 1.00 82.62 94 GLU A CA 1
ATOM 751 C C . GLU A 1 94 ? -18.148 -8.537 4.253 1.00 82.62 94 GLU A C 1
ATOM 753 O O . GLU A 1 94 ? -17.702 -9.653 3.982 1.00 82.62 94 GLU A O 1
ATOM 758 N N . GLY A 1 95 ? -17.425 -7.621 4.906 1.00 81.50 95 GLY A N 1
ATOM 759 C CA . GLY A 1 95 ? -16.055 -7.848 5.375 1.00 81.50 95 GLY A CA 1
ATOM 760 C C . GLY A 1 95 ? -14.996 -8.001 4.272 1.00 81.50 95 GLY A C 1
ATOM 761 O O . GLY A 1 95 ? -13.847 -8.319 4.585 1.00 81.50 95 GLY A O 1
ATOM 762 N N . VAL A 1 96 ? -15.339 -7.781 2.996 1.00 85.88 96 VAL A N 1
ATOM 763 C CA . VAL A 1 96 ? -14.414 -7.893 1.858 1.00 85.88 96 VAL A CA 1
ATOM 764 C C . VAL A 1 96 ? -14.324 -6.563 1.128 1.00 85.88 96 VAL A C 1
ATOM 766 O O . VAL A 1 96 ? -15.326 -6.000 0.691 1.00 85.88 96 VAL A O 1
ATOM 769 N N . PHE A 1 97 ? -13.091 -6.102 0.953 1.00 88.56 97 PHE A N 1
ATOM 770 C CA . PHE A 1 97 ? -12.760 -4.857 0.279 1.00 88.56 97 PHE A CA 1
ATOM 771 C C . PHE A 1 97 ? -11.791 -5.134 -0.873 1.00 88.56 97 PHE A C 1
ATOM 773 O O . PHE A 1 97 ? -11.013 -6.090 -0.806 1.00 88.56 97 PHE A O 1
ATOM 780 N N . LEU A 1 98 ? -11.828 -4.297 -1.905 1.00 86.94 98 LEU A N 1
ATOM 781 C CA . LEU A 1 98 ? -10.935 -4.362 -3.061 1.00 86.94 98 LEU A CA 1
ATOM 782 C C . LEU A 1 98 ? -10.276 -3.001 -3.289 1.00 86.94 98 LEU A C 1
ATOM 784 O O . LEU A 1 98 ? -10.906 -1.972 -3.058 1.00 86.94 98 LEU A O 1
ATOM 788 N N . ASP A 1 99 ? -9.020 -2.983 -3.730 1.00 88.06 99 ASP A N 1
ATOM 789 C CA . ASP A 1 99 ? -8.358 -1.734 -4.115 1.00 88.06 99 ASP A CA 1
ATOM 790 C C . ASP A 1 99 ? -9.126 -1.024 -5.238 1.00 88.06 99 ASP A C 1
ATOM 792 O O . ASP A 1 99 ? -9.609 -1.658 -6.175 1.00 88.06 99 ASP A O 1
ATOM 796 N N . GLN A 1 100 ? -9.227 0.304 -5.138 1.00 83.31 100 GLN A N 1
ATOM 797 C CA . GLN A 1 100 ? -9.877 1.141 -6.156 1.00 83.31 100 GLN A CA 1
ATOM 798 C C . GLN A 1 100 ? -9.147 1.136 -7.493 1.00 83.31 100 GLN A C 1
ATOM 800 O O . GLN A 1 100 ? -9.762 1.299 -8.545 1.00 83.31 100 GLN A O 1
ATOM 805 N N . THR A 1 101 ? -7.827 1.012 -7.433 1.00 83.12 101 THR A N 1
ATOM 806 C CA . THR A 1 101 ? -6.925 1.081 -8.576 1.00 83.12 101 THR A CA 1
ATOM 807 C C . THR A 1 101 ? -5.913 -0.044 -8.477 1.00 83.12 101 THR A C 1
ATOM 809 O O . THR A 1 101 ? -5.699 -0.621 -7.409 1.00 83.12 101 THR A O 1
ATOM 812 N N . GLU A 1 102 ? -5.206 -0.305 -9.568 1.00 89.06 102 GLU A N 1
ATOM 813 C CA . GLU A 1 102 ? -4.035 -1.163 -9.526 1.00 89.06 102 GLU A CA 1
ATOM 814 C C . GLU A 1 102 ? -2.974 -0.624 -8.550 1.00 89.06 102 GLU A C 1
ATOM 816 O O . GLU A 1 102 ? -2.903 0.572 -8.229 1.00 89.06 102 GLU A O 1
ATOM 821 N N . VAL A 1 103 ? -2.108 -1.528 -8.086 1.00 89.94 103 VAL A N 1
ATOM 822 C CA . VAL A 1 103 ? -0.926 -1.162 -7.302 1.00 89.94 103 VAL A CA 1
ATOM 823 C C . VAL A 1 103 ? 0.005 -0.342 -8.186 1.00 89.94 103 VAL A C 1
ATOM 825 O O . VAL A 1 103 ? 0.380 -0.776 -9.275 1.00 89.94 103 VAL A O 1
ATOM 828 N N . THR A 1 104 ? 0.395 0.841 -7.720 1.00 88.12 104 THR A N 1
ATOM 829 C CA . THR A 1 104 ? 1.263 1.729 -8.497 1.00 88.12 104 THR A CA 1
ATOM 830 C C . THR A 1 104 ? 2.743 1.419 -8.306 1.00 88.12 104 THR A C 1
ATOM 832 O O . THR A 1 104 ? 3.145 0.802 -7.316 1.00 88.12 104 THR A O 1
ATOM 835 N N . VAL A 1 105 ? 3.573 1.914 -9.228 1.00 87.19 105 VAL A N 1
ATOM 836 C CA . VAL A 1 105 ? 5.039 1.923 -9.102 1.00 87.19 105 VAL A CA 1
ATOM 837 C C . VAL A 1 105 ? 5.468 2.504 -7.750 1.00 87.19 105 VAL A C 1
ATOM 839 O O . VAL A 1 105 ? 6.289 1.910 -7.055 1.00 87.19 105 VAL A O 1
ATOM 842 N N . GLY A 1 106 ? 4.889 3.632 -7.332 1.00 84.31 106 GLY A N 1
ATOM 843 C CA . GLY A 1 106 ? 5.180 4.268 -6.046 1.00 84.31 106 GLY A CA 1
ATOM 844 C C . GLY A 1 106 ? 4.827 3.377 -4.854 1.00 84.31 106 GLY A C 1
ATOM 845 O O . GLY A 1 106 ? 5.656 3.190 -3.963 1.00 84.31 106 GLY A O 1
ATOM 846 N N . GLY A 1 107 ? 3.640 2.761 -4.870 1.00 85.50 107 GLY A N 1
ATOM 847 C CA . GLY A 1 107 ? 3.221 1.820 -3.828 1.00 85.50 107 GLY A CA 1
ATOM 848 C C . GLY A 1 107 ? 4.139 0.599 -3.725 1.00 85.50 107 GLY A C 1
ATOM 849 O O . GLY A 1 107 ? 4.503 0.186 -2.626 1.00 85.50 107 GLY A O 1
ATOM 850 N N . TYR A 1 108 ? 4.576 0.044 -4.857 1.00 91.38 108 TYR A N 1
ATOM 851 C CA . TYR A 1 108 ? 5.498 -1.094 -4.867 1.00 91.38 108 TYR A CA 1
ATOM 852 C C . TYR A 1 108 ? 6.925 -0.705 -4.440 1.00 91.38 108 TYR A C 1
ATOM 854 O O . TYR A 1 108 ? 7.605 -1.458 -3.744 1.00 91.38 108 TYR A O 1
ATOM 862 N N . ARG A 1 109 ? 7.389 0.500 -4.788 1.00 86.81 109 ARG A N 1
ATOM 863 C CA . ARG A 1 109 ? 8.685 1.022 -4.324 1.00 86.81 109 ARG A CA 1
ATOM 864 C C . ARG A 1 109 ? 8.704 1.269 -2.819 1.00 86.81 109 ARG A C 1
ATOM 866 O O . ARG A 1 109 ? 9.736 1.036 -2.197 1.00 86.81 109 ARG A O 1
ATOM 873 N N . GLU A 1 110 ? 7.585 1.690 -2.229 1.00 85.69 110 GLU A N 1
ATOM 874 C CA . GLU A 1 110 ? 7.434 1.769 -0.770 1.00 85.69 110 GLU A CA 1
ATOM 875 C C . GLU A 1 110 ? 7.669 0.399 -0.120 1.00 85.69 110 GLU A C 1
ATOM 877 O O . GLU A 1 110 ? 8.451 0.282 0.826 1.00 85.69 110 GLU A O 1
ATOM 882 N N . PHE A 1 111 ? 7.053 -0.646 -0.678 1.00 90.44 111 PHE A N 1
ATOM 883 C CA . PHE A 1 111 ? 7.267 -2.027 -0.251 1.00 90.44 111 PHE A CA 1
ATOM 884 C C . PHE A 1 111 ? 8.746 -2.419 -0.315 1.00 90.44 111 PHE A C 1
ATOM 886 O O . PHE A 1 111 ? 9.319 -2.792 0.709 1.00 90.44 111 PHE A O 1
ATOM 893 N N . LEU A 1 112 ? 9.390 -2.270 -1.477 1.00 88.88 112 LEU A N 1
ATOM 894 C CA . LEU A 1 112 ? 10.805 -2.622 -1.649 1.00 88.88 112 LEU A CA 1
ATOM 895 C C . LEU A 1 112 ? 11.716 -1.854 -0.693 1.00 88.88 112 LEU A C 1
ATOM 897 O O . LEU A 1 112 ? 12.626 -2.431 -0.102 1.00 88.88 112 LEU A O 1
ATOM 901 N N . PHE A 1 113 ? 11.448 -0.564 -0.498 1.00 85.62 113 PHE A N 1
ATOM 902 C CA . PHE A 1 113 ? 12.189 0.268 0.437 1.00 85.62 113 PHE A CA 1
ATOM 903 C C . PHE A 1 113 ? 12.122 -0.297 1.864 1.00 85.62 113 PHE A C 1
ATOM 905 O O . PHE A 1 113 ? 13.155 -0.457 2.516 1.00 85.62 113 PHE A O 1
ATOM 912 N N . HIS A 1 114 ? 10.931 -0.655 2.344 1.00 85.19 114 HIS A N 1
ATOM 913 C CA . HIS A 1 114 ? 10.771 -1.223 3.680 1.00 85.19 114 HIS A CA 1
ATOM 914 C C . HIS A 1 114 ? 11.410 -2.605 3.808 1.00 85.19 114 HIS A C 1
ATOM 916 O O . HIS A 1 114 ? 12.127 -2.851 4.774 1.00 85.19 114 HIS A O 1
ATOM 922 N N . ILE A 1 115 ? 11.226 -3.475 2.817 1.00 86.56 115 ILE A N 1
ATOM 923 C CA . ILE A 1 115 ? 11.836 -4.804 2.837 1.00 86.56 115 ILE A CA 1
ATOM 924 C C . ILE A 1 115 ? 13.366 -4.729 2.802 1.00 86.56 115 ILE A C 1
ATOM 926 O O . ILE A 1 115 ? 14.014 -5.459 3.546 1.00 86.56 115 ILE A O 1
ATOM 930 N N . SER A 1 116 ? 13.953 -3.817 2.021 1.00 84.81 116 SER A N 1
ATOM 931 C CA . SER A 1 116 ? 15.412 -3.638 1.947 1.00 84.81 116 SER A CA 1
ATOM 932 C C . SER A 1 116 ? 16.059 -3.219 3.270 1.00 84.81 116 SER A C 1
ATOM 934 O O . SER A 1 116 ? 17.264 -3.376 3.455 1.00 84.81 116 SER A O 1
ATOM 936 N N . ARG A 1 117 ? 15.272 -2.660 4.198 1.00 82.00 117 ARG A N 1
ATOM 937 C CA . ARG A 1 117 ? 15.749 -2.281 5.533 1.00 82.00 117 ARG A CA 1
ATOM 938 C C . ARG A 1 117 ? 15.779 -3.462 6.488 1.00 82.00 117 ARG A C 1
ATOM 940 O O . ARG A 1 117 ? 16.653 -3.510 7.350 1.00 82.00 117 ARG A O 1
ATOM 947 N N . ASP A 1 118 ? 14.818 -4.366 6.341 1.00 78.44 118 ASP A N 1
ATOM 948 C CA . ASP A 1 118 ? 14.625 -5.494 7.248 1.00 78.44 118 ASP A CA 1
ATOM 949 C C . ASP A 1 118 ? 15.396 -6.742 6.776 1.00 78.44 118 ASP A C 1
ATOM 951 O O . ASP A 1 118 ? 15.823 -7.546 7.603 1.00 78.44 118 ASP A O 1
ATOM 955 N N . ASN A 1 119 ? 15.629 -6.880 5.464 1.00 74.31 119 ASN A N 1
ATOM 956 C CA . ASN A 1 119 ? 16.293 -8.026 4.838 1.00 74.31 119 ASN A CA 1
ATOM 957 C C . ASN A 1 119 ? 17.560 -7.622 4.068 1.00 74.31 119 ASN A C 1
ATOM 959 O O . ASN A 1 119 ? 17.568 -6.636 3.336 1.00 74.31 119 ASN A O 1
ATOM 963 N N . GLN A 1 120 ? 18.622 -8.432 4.182 1.00 65.19 120 GLN A N 1
ATOM 964 C CA . GLN A 1 120 ? 19.875 -8.219 3.438 1.00 65.19 120 GLN A CA 1
ATOM 965 C C . GLN A 1 120 ? 19.768 -8.547 1.942 1.00 65.19 120 GLN A C 1
ATOM 967 O O . GLN A 1 120 ? 20.506 -7.960 1.155 1.00 65.19 120 GLN A O 1
ATOM 972 N N . ASP A 1 121 ? 18.868 -9.453 1.550 1.00 81.00 121 ASP A N 1
ATOM 973 C CA . ASP A 1 121 ? 18.598 -9.790 0.151 1.00 81.00 121 ASP A CA 1
ATOM 974 C C . ASP A 1 121 ? 17.090 -9.734 -0.111 1.00 81.00 121 ASP A C 1
ATOM 976 O O . ASP A 1 121 ? 16.295 -10.363 0.588 1.00 81.00 121 ASP A O 1
ATOM 980 N N . PHE A 1 122 ? 16.705 -8.925 -1.092 1.00 86.69 122 PHE A N 1
ATOM 981 C CA . PHE A 1 122 ? 15.331 -8.745 -1.561 1.00 86.69 122 PHE A CA 1
ATOM 982 C C . PHE A 1 122 ? 15.269 -8.756 -3.094 1.00 86.69 122 PHE A C 1
ATOM 984 O O . PHE A 1 122 ? 14.269 -8.341 -3.674 1.00 86.69 122 PHE A O 1
ATOM 991 N N . SER A 1 123 ? 16.342 -9.204 -3.754 1.00 87.69 123 SER A N 1
ATOM 992 C CA . SER A 1 123 ? 16.469 -9.180 -5.214 1.00 87.69 123 SER A CA 1
ATOM 993 C C . SER A 1 123 ? 15.348 -9.955 -5.914 1.00 87.69 123 SER A C 1
ATOM 995 O O . SER A 1 123 ? 14.822 -9.484 -6.917 1.00 87.69 123 SER A O 1
ATOM 997 N N . GLU A 1 124 ? 14.895 -11.065 -5.326 1.00 91.25 124 GLU A N 1
ATOM 998 C CA . GLU A 1 124 ? 13.759 -11.870 -5.807 1.00 91.25 124 GLU A CA 1
ATOM 999 C C . GLU A 1 124 ? 12.415 -11.118 -5.791 1.00 91.25 124 GLU A C 1
ATOM 1001 O O . GLU A 1 124 ? 11.462 -11.518 -6.460 1.00 91.25 124 GLU A O 1
ATOM 1006 N N . LEU A 1 125 ? 12.320 -10.022 -5.032 1.00 92.00 125 LEU A N 1
ATOM 1007 C CA . LEU A 1 125 ? 11.119 -9.193 -4.937 1.00 92.00 125 LEU A CA 1
ATOM 1008 C C . LEU A 1 125 ? 11.124 -8.023 -5.925 1.00 92.00 125 LEU A C 1
ATOM 1010 O O . LEU A 1 125 ? 10.119 -7.330 -6.050 1.00 92.00 125 LEU A O 1
ATOM 1014 N N . VAL A 1 126 ? 12.236 -7.777 -6.620 1.00 91.06 126 VAL A N 1
ATOM 1015 C CA . VAL A 1 126 ? 12.340 -6.685 -7.592 1.00 91.06 126 VAL A CA 1
ATOM 1016 C C . VAL A 1 126 ? 11.597 -7.073 -8.880 1.00 91.06 126 VAL A C 1
ATOM 1018 O O . VAL A 1 126 ? 11.801 -8.183 -9.373 1.00 91.06 126 VAL A O 1
ATOM 1021 N N . PRO A 1 127 ? 10.750 -6.190 -9.451 1.00 91.81 127 PRO A N 1
ATOM 1022 C CA . PRO A 1 127 ? 10.066 -6.476 -10.706 1.00 91.81 127 PRO A CA 1
ATOM 1023 C C . PRO A 1 127 ? 11.052 -6.792 -11.835 1.00 91.81 127 PRO A C 1
ATOM 1025 O O . PRO A 1 127 ? 12.053 -6.099 -12.020 1.00 91.81 127 PRO A O 1
ATOM 1028 N N . GLU A 1 128 ? 10.748 -7.820 -12.619 1.00 90.75 128 GLU A N 1
ATOM 1029 C CA . GLU A 1 128 ? 11.579 -8.261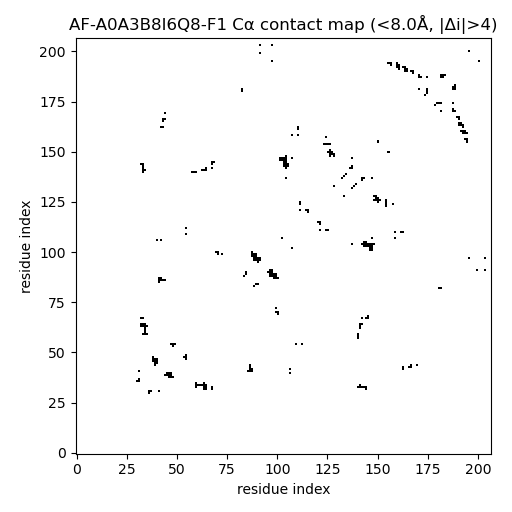 -13.734 1.00 90.75 128 GLU A CA 1
ATOM 1030 C C . GLU A 1 128 ? 11.161 -7.544 -15.021 1.00 90.75 128 GLU A C 1
ATOM 1032 O O . GLU A 1 128 ? 10.101 -7.810 -15.597 1.00 90.75 128 GLU A O 1
ATOM 1037 N N . LEU A 1 129 ? 12.004 -6.624 -15.492 1.00 88.19 129 LEU A N 1
ATOM 1038 C CA . LEU A 1 129 ? 11.795 -5.879 -16.732 1.00 88.19 129 LEU A CA 1
ATOM 1039 C C . LEU A 1 129 ? 13.087 -5.789 -17.553 1.00 88.19 129 LEU A C 1
ATOM 1041 O O . LEU A 1 129 ? 14.180 -5.760 -16.982 1.00 88.19 129 LEU A O 1
ATOM 1045 N N . PRO A 1 130 ? 12.991 -5.685 -18.893 1.00 89.75 130 PRO A N 1
ATOM 1046 C CA . PRO A 1 130 ? 14.136 -5.307 -19.714 1.00 89.75 130 PRO A CA 1
ATOM 1047 C C . PRO A 1 130 ? 14.725 -3.965 -19.238 1.00 89.75 130 PRO A C 1
ATOM 1049 O O . PRO A 1 130 ? 13.942 -3.053 -18.949 1.00 89.75 130 PRO A O 1
ATOM 1052 N N . PRO A 1 131 ? 16.060 -3.793 -19.186 1.00 84.56 131 PRO A N 1
ATOM 1053 C CA . PRO A 1 131 ? 16.690 -2.568 -18.676 1.00 84.56 131 PRO A CA 1
ATOM 1054 C C . PRO A 1 131 ? 16.209 -1.280 -19.363 1.00 84.56 131 PRO A C 1
ATOM 1056 O O . PRO A 1 131 ? 16.097 -0.224 -18.734 1.00 84.56 131 PRO A O 1
ATOM 1059 N N . GLU A 1 132 ? 15.886 -1.356 -20.656 1.00 85.00 132 GLU A N 1
ATOM 1060 C CA . GLU A 1 132 ? 15.351 -0.230 -21.422 1.00 85.00 132 GLU A CA 1
ATOM 1061 C C . GLU A 1 132 ? 13.953 0.179 -20.940 1.00 85.00 132 GLU A C 1
ATOM 1063 O O . GLU A 1 132 ? 13.622 1.360 -20.935 1.00 85.00 132 GLU A O 1
ATOM 1068 N N . VAL A 1 133 ? 13.132 -0.783 -20.514 1.00 85.06 133 VAL A N 1
ATOM 1069 C CA . VAL A 1 133 ? 11.786 -0.528 -19.982 1.00 85.06 133 VAL A CA 1
ATOM 1070 C C . VAL A 1 133 ? 11.869 -0.058 -18.535 1.00 85.06 133 VAL A C 1
ATOM 1072 O O . VAL A 1 133 ? 11.196 0.902 -18.167 1.00 85.06 133 VAL A O 1
ATOM 1075 N N . ASP A 1 134 ? 12.714 -0.694 -17.725 1.00 82.50 134 ASP A N 1
ATOM 1076 C CA . ASP A 1 134 ? 12.878 -0.369 -16.307 1.00 82.50 134 ASP A CA 1
ATOM 1077 C C . ASP A 1 134 ? 13.315 1.091 -16.093 1.00 82.50 134 ASP A C 1
ATOM 1079 O O . ASP A 1 134 ? 12.691 1.843 -15.337 1.00 82.50 134 ASP A O 1
ATOM 1083 N N . SER A 1 135 ? 14.331 1.524 -16.847 1.00 77.12 135 SER A N 1
ATOM 1084 C CA . SER A 1 135 ? 14.850 2.897 -16.793 1.00 77.12 135 SER A CA 1
ATOM 1085 C C . SER A 1 135 ? 13.840 3.950 -17.261 1.00 77.12 135 SER A C 1
ATOM 1087 O O . SER A 1 135 ? 13.826 5.063 -16.734 1.00 77.12 135 SER A O 1
ATOM 1089 N N . LEU A 1 136 ? 12.970 3.609 -18.216 1.00 82.81 136 LEU A N 1
ATOM 1090 C CA . LEU A 1 136 ? 11.938 4.513 -18.725 1.00 82.81 136 LEU A CA 1
ATOM 1091 C C . LEU A 1 136 ? 10.683 4.555 -17.849 1.00 82.81 136 LEU A C 1
ATOM 1093 O O . LEU A 1 136 ? 9.995 5.577 -17.869 1.00 82.81 136 LEU A O 1
ATOM 1097 N N . TYR A 1 137 ? 10.390 3.479 -17.113 1.00 83.25 137 TYR A N 1
ATOM 1098 C CA . TYR A 1 137 ? 9.126 3.280 -16.405 1.00 83.25 137 TYR A CA 1
ATOM 1099 C C . TYR A 1 137 ? 9.294 3.236 -14.882 1.00 83.25 137 TYR A C 1
ATOM 1101 O O . TYR A 1 137 ? 8.976 4.211 -14.209 1.00 83.25 137 TYR A O 1
ATOM 1109 N N . GLN A 1 138 ? 9.820 2.143 -14.321 1.00 78.50 138 GLN A N 1
ATOM 1110 C CA . GLN A 1 138 ? 9.876 1.931 -12.865 1.00 78.50 138 GLN A CA 1
ATOM 1111 C C . GLN A 1 138 ? 10.743 2.975 -12.151 1.00 78.50 138 GLN A C 1
ATOM 1113 O O . GLN A 1 138 ? 10.409 3.458 -11.064 1.00 78.50 138 GLN A O 1
ATOM 1118 N N . SER A 1 139 ? 11.858 3.347 -12.782 1.00 75.38 139 SER A N 1
ATOM 1119 C CA . SER A 1 139 ? 12.814 4.302 -12.221 1.00 75.38 139 SER A CA 1
ATOM 1120 C C . SER A 1 139 ? 12.433 5.769 -12.465 1.00 75.38 139 SER A C 1
ATOM 1122 O O . SER A 1 139 ? 13.047 6.664 -11.885 1.00 75.38 139 SER A O 1
ATOM 1124 N N . ASN A 1 140 ? 11.417 6.043 -13.287 1.00 76.12 140 ASN A N 1
ATOM 1125 C CA . ASN A 1 140 ? 11.148 7.380 -13.808 1.00 76.12 140 ASN A CA 1
ATOM 1126 C C . ASN A 1 140 ? 9.991 8.082 -13.049 1.00 76.12 140 ASN A C 1
ATOM 1128 O O . ASN A 1 140 ? 8.870 7.563 -13.039 1.00 76.12 140 ASN A O 1
ATOM 1132 N N . PRO A 1 141 ? 10.209 9.266 -12.429 1.00 75.50 141 PRO A N 1
ATOM 1133 C CA . PRO A 1 141 ? 9.218 9.941 -11.574 1.00 75.50 141 PRO A CA 1
ATOM 1134 C C . PRO A 1 141 ? 7.805 10.159 -12.154 1.00 75.50 141 PRO A C 1
ATOM 1136 O O . PRO A 1 141 ? 6.834 10.019 -11.408 1.00 75.50 141 PRO A O 1
ATOM 1139 N N . PRO A 1 142 ? 7.607 10.454 -13.453 1.00 76.75 142 PRO A N 1
ATOM 1140 C CA . PRO A 1 142 ? 6.269 10.630 -14.015 1.00 76.75 142 PRO A CA 1
ATOM 1141 C C . PRO A 1 142 ? 5.396 9.371 -13.924 1.00 76.75 142 PRO A C 1
ATOM 1143 O O . PRO A 1 142 ? 4.174 9.490 -13.863 1.00 76.75 142 PRO A O 1
ATOM 1146 N N . PHE A 1 143 ? 6.000 8.179 -13.862 1.00 79.31 143 PHE A N 1
ATOM 1147 C CA . PHE A 1 143 ? 5.286 6.900 -13.822 1.00 79.31 143 PHE A CA 1
ATOM 1148 C C . PHE A 1 143 ? 4.961 6.407 -12.408 1.00 79.31 143 PHE A C 1
ATOM 1150 O O . PHE A 1 143 ? 4.396 5.328 -12.252 1.00 79.31 143 PHE A O 1
ATOM 1157 N N . LEU A 1 144 ? 5.249 7.194 -11.367 1.00 77.50 144 LEU A N 1
ATOM 1158 C CA . LEU A 1 144 ? 5.024 6.796 -9.972 1.00 77.50 144 LEU A CA 1
ATOM 1159 C C . LEU A 1 144 ? 3.589 6.364 -9.672 1.00 77.50 144 LEU A C 1
ATOM 1161 O O . LEU A 1 144 ? 3.394 5.446 -8.885 1.00 77.50 144 LEU A O 1
ATOM 1165 N N . PHE A 1 145 ? 2.602 7.001 -10.301 1.00 79.88 145 PHE A N 1
ATOM 1166 C CA . PHE A 1 145 ? 1.180 6.692 -10.124 1.00 79.88 145 PHE A CA 1
ATOM 1167 C C . PHE A 1 145 ? 0.604 5.829 -11.254 1.00 79.88 145 PHE A C 1
ATOM 1169 O O . PHE A 1 145 ? -0.610 5.736 -11.405 1.00 79.88 145 PHE A O 1
ATOM 1176 N N . HIS A 1 146 ? 1.458 5.202 -12.062 1.00 85.31 146 HIS A N 1
ATOM 1177 C CA . HIS A 1 146 ? 1.039 4.197 -13.035 1.00 85.31 146 HIS A CA 1
ATOM 1178 C C . HIS A 1 146 ? 1.111 2.787 -12.428 1.00 85.31 146 HIS A C 1
ATOM 1180 O O . HIS A 1 146 ? 1.864 2.588 -11.469 1.00 85.31 146 HIS A O 1
ATOM 1186 N N . PRO A 1 147 ? 0.373 1.800 -12.975 1.00 91.50 147 PRO A N 1
ATOM 1187 C CA . PRO A 1 147 ? 0.411 0.422 -12.489 1.00 91.50 147 PRO A CA 1
ATOM 1188 C C . PRO A 1 147 ? 1.826 -0.159 -12.502 1.00 91.50 147 PRO A C 1
ATOM 1190 O O . PRO A 1 147 ? 2.560 0.003 -13.477 1.00 91.50 147 PRO A O 1
ATOM 1193 N N . VAL A 1 148 ? 2.224 -0.863 -11.448 1.00 91.94 148 VAL A N 1
ATOM 1194 C CA . VAL A 1 148 ? 3.487 -1.606 -11.449 1.00 91.94 148 VAL A CA 1
ATOM 1195 C C . VAL A 1 148 ? 3.412 -2.753 -12.468 1.00 91.94 148 VAL A C 1
ATOM 1197 O O . VAL A 1 148 ? 2.398 -3.441 -12.573 1.00 91.94 148 VAL A O 1
ATOM 1200 N N . ILE A 1 149 ? 4.482 -2.960 -13.236 1.00 93.94 149 ILE A N 1
ATOM 1201 C CA . ILE A 1 149 ? 4.590 -4.035 -14.236 1.00 93.94 149 ILE A CA 1
ATOM 1202 C C . ILE A 1 149 ? 5.845 -4.878 -13.994 1.00 93.94 149 ILE A C 1
ATOM 1204 O O . ILE A 1 149 ? 6.767 -4.428 -13.317 1.00 93.94 149 ILE A O 1
ATOM 1208 N N . GLY A 1 150 ? 5.894 -6.086 -14.564 1.00 94.38 150 GLY A N 1
ATOM 1209 C CA . GLY A 1 150 ? 7.008 -7.022 -14.351 1.00 94.38 150 GLY A CA 1
ATOM 1210 C C . GLY A 1 150 ? 6.946 -7.749 -13.005 1.00 94.38 150 GLY A C 1
ATOM 1211 O O . GLY A 1 150 ? 7.956 -8.254 -12.536 1.00 94.38 150 GLY A O 1
ATOM 1212 N N . VAL A 1 151 ? 5.772 -7.775 -12.370 1.00 95.88 151 VAL A N 1
ATOM 1213 C CA . VAL A 1 151 ? 5.551 -8.424 -11.074 1.00 95.88 151 VAL A CA 1
ATOM 1214 C C . VAL A 1 151 ? 4.974 -9.822 -11.291 1.00 95.88 151 VAL A C 1
ATOM 1216 O O . VAL A 1 151 ? 3.951 -9.972 -11.963 1.00 95.88 151 VAL A O 1
ATOM 1219 N N . ASN A 1 152 ? 5.616 -10.843 -10.726 1.00 96.50 152 ASN A N 1
ATOM 1220 C CA . ASN A 1 152 ? 5.091 -12.209 -10.716 1.00 96.50 152 ASN A CA 1
ATOM 1221 C C . ASN A 1 152 ? 4.112 -12.437 -9.543 1.00 96.50 152 ASN A C 1
ATOM 1223 O O . ASN A 1 152 ? 3.872 -11.558 -8.711 1.00 96.50 152 ASN A O 1
ATOM 1227 N N . ARG A 1 153 ? 3.498 -13.623 -9.477 1.00 95.81 153 ARG A N 1
ATOM 1228 C CA . ARG A 1 153 ? 2.463 -13.907 -8.472 1.00 95.81 153 ARG A CA 1
ATOM 1229 C C . ARG A 1 153 ? 3.027 -13.915 -7.054 1.00 95.81 153 ARG A C 1
ATOM 1231 O O . ARG A 1 153 ? 2.412 -13.348 -6.158 1.00 95.81 153 ARG A O 1
ATOM 1238 N N . GLU A 1 154 ? 4.185 -14.528 -6.856 1.00 96.06 154 GLU A N 1
ATOM 1239 C CA . GLU A 1 154 ? 4.850 -14.643 -5.559 1.00 96.06 154 GLU A CA 1
ATOM 1240 C C . GLU A 1 154 ? 5.226 -13.253 -5.010 1.00 96.06 154 GLU A C 1
ATOM 1242 O O . GLU A 1 154 ? 4.983 -12.942 -3.843 1.00 96.06 154 GLU A O 1
ATOM 1247 N N . GLN A 1 155 ? 5.714 -12.371 -5.881 1.00 97.00 155 GLN A N 1
ATOM 1248 C CA . GLN A 1 155 ? 5.991 -10.965 -5.592 1.00 97.00 155 GLN A CA 1
ATOM 1249 C C . GLN A 1 155 ? 4.727 -10.176 -5.218 1.00 97.00 155 GLN A C 1
ATOM 1251 O O . GLN A 1 155 ? 4.756 -9.356 -4.296 1.00 97.00 155 GLN A 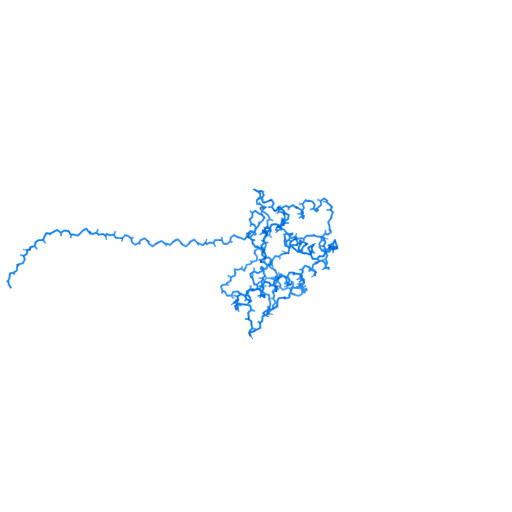O 1
ATOM 1256 N N . ALA A 1 156 ? 3.610 -10.416 -5.909 1.00 96.56 156 ALA A N 1
ATOM 1257 C CA . ALA A 1 156 ? 2.335 -9.773 -5.602 1.00 96.56 156 ALA A CA 1
ATOM 1258 C C . ALA A 1 156 ? 1.751 -10.261 -4.262 1.00 96.56 156 ALA A C 1
ATOM 1260 O O . ALA A 1 156 ? 1.267 -9.461 -3.461 1.00 96.56 156 ALA A O 1
ATOM 1261 N N . GLU A 1 157 ? 1.848 -11.561 -3.974 1.00 96.31 157 GLU A N 1
ATOM 1262 C CA . GLU A 1 157 ? 1.448 -12.141 -2.687 1.00 96.31 157 GLU A CA 1
ATOM 1263 C C . GLU A 1 157 ? 2.292 -11.576 -1.529 1.00 96.31 157 GLU A C 1
ATOM 1265 O O . GLU A 1 157 ? 1.739 -11.220 -0.482 1.00 96.31 157 GLU A O 1
ATOM 1270 N N . ALA A 1 158 ? 3.606 -11.415 -1.730 1.00 95.94 158 ALA A N 1
ATOM 1271 C CA . ALA A 1 158 ? 4.503 -10.784 -0.762 1.00 95.94 158 ALA A CA 1
ATOM 1272 C C . ALA A 1 158 ? 4.128 -9.316 -0.496 1.00 95.94 158 ALA A C 1
ATOM 1274 O O . ALA A 1 158 ? 4.053 -8.900 0.664 1.00 95.94 158 ALA A O 1
ATOM 1275 N N . TYR A 1 159 ? 3.815 -8.554 -1.550 1.00 95.81 159 TYR A N 1
ATOM 1276 C CA . TYR A 1 159 ? 3.324 -7.180 -1.427 1.00 95.81 159 TYR A CA 1
ATOM 1277 C C . TYR A 1 159 ? 2.031 -7.107 -0.602 1.00 95.81 159 TYR A C 1
ATOM 1279 O O . TYR A 1 159 ? 1.940 -6.316 0.339 1.00 95.81 159 TYR A O 1
ATOM 1287 N N . CYS A 1 160 ? 1.043 -7.962 -0.897 1.00 95.31 160 CYS A N 1
ATOM 1288 C CA . CYS A 1 160 ? -0.205 -8.023 -0.134 1.00 95.31 160 CYS A CA 1
ATOM 1289 C C . CYS A 1 160 ? 0.053 -8.319 1.350 1.00 95.31 160 CYS A C 1
ATOM 1291 O O . CYS A 1 160 ? -0.486 -7.635 2.222 1.00 95.31 160 CYS A O 1
ATOM 1293 N N . ALA A 1 161 ? 0.889 -9.317 1.651 1.00 94.88 161 ALA A N 1
ATOM 1294 C CA . ALA A 1 161 ? 1.212 -9.679 3.027 1.00 94.88 161 ALA A CA 1
ATOM 1295 C C . ALA A 1 161 ? 1.854 -8.506 3.785 1.00 94.88 161 ALA A C 1
ATOM 1297 O O . ALA A 1 161 ? 1.426 -8.181 4.897 1.00 94.88 161 ALA A O 1
ATOM 1298 N N . TRP A 1 162 ? 2.826 -7.835 3.163 1.00 94.44 162 TRP A N 1
ATOM 1299 C CA . TRP A 1 162 ? 3.483 -6.668 3.743 1.00 94.44 162 TRP A CA 1
ATOM 1300 C C . TRP A 1 162 ? 2.517 -5.501 3.964 1.00 94.44 162 TRP A C 1
ATOM 1302 O O . TRP A 1 162 ? 2.471 -4.966 5.072 1.00 94.44 162 TRP A O 1
ATOM 1312 N N . ARG A 1 163 ? 1.711 -5.12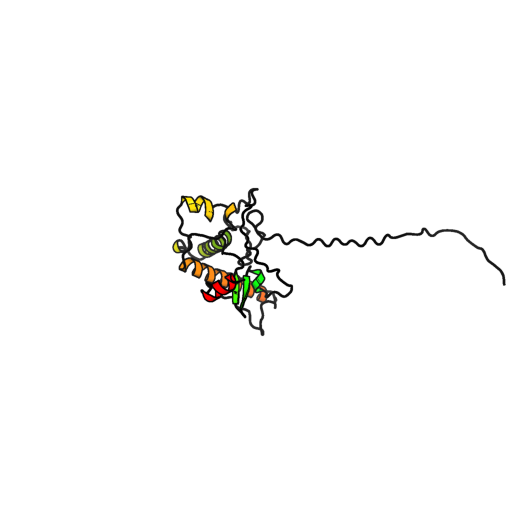0 2.961 1.00 92.81 163 ARG A N 1
ATOM 1313 C CA . ARG A 1 163 ? 0.788 -3.978 3.082 1.00 92.81 163 ARG A CA 1
ATOM 1314 C C . ARG A 1 163 ? -0.247 -4.224 4.178 1.00 92.81 163 ARG A C 1
ATOM 1316 O O . ARG A 1 163 ? -0.524 -3.327 4.972 1.00 92.81 163 ARG A O 1
ATOM 1323 N N . GLY A 1 164 ? -0.753 -5.455 4.284 1.00 91.19 164 GLY A N 1
ATOM 1324 C CA . GLY A 1 164 ? -1.645 -5.854 5.371 1.00 91.19 164 GLY A CA 1
ATOM 1325 C C . GLY A 1 164 ? -1.003 -5.680 6.750 1.00 91.19 164 GLY A C 1
ATOM 1326 O O . GLY A 1 164 ? -1.631 -5.133 7.657 1.00 91.19 164 GLY A O 1
ATOM 1327 N N . GLU A 1 165 ? 0.255 -6.091 6.923 1.00 93.38 165 GLU A N 1
ATOM 1328 C CA . GLU A 1 165 ? 0.965 -5.888 8.191 1.00 93.38 165 GLU A CA 1
ATOM 1329 C C . GLU A 1 165 ? 1.254 -4.407 8.463 1.00 93.38 165 GLU A C 1
ATOM 1331 O O . GLU A 1 165 ? 1.042 -3.938 9.581 1.00 93.38 165 GLU A O 1
ATOM 1336 N N . ALA A 1 166 ? 1.660 -3.646 7.446 1.00 90.50 166 ALA A N 1
ATOM 1337 C CA . ALA A 1 166 ? 1.909 -2.213 7.553 1.00 90.50 166 ALA A CA 1
ATOM 1338 C C . ALA A 1 166 ? 0.669 -1.444 8.040 1.00 90.50 166 ALA A C 1
ATOM 1340 O O . ALA A 1 166 ? 0.790 -0.610 8.941 1.00 90.50 166 ALA A O 1
ATOM 1341 N N . VAL A 1 167 ? -0.510 -1.769 7.498 1.00 87.31 167 VAL A N 1
ATOM 1342 C CA . VAL A 1 167 ? -1.803 -1.225 7.936 1.00 87.31 167 VAL A CA 1
ATOM 1343 C C . VAL A 1 167 ? -2.132 -1.671 9.362 1.00 87.31 167 VAL A C 1
ATOM 1345 O O . VAL A 1 167 ? -2.474 -0.843 10.202 1.00 87.31 167 VAL A O 1
ATOM 1348 N N . ASN A 1 168 ? -1.961 -2.955 9.692 1.00 90.94 168 ASN A N 1
ATOM 1349 C CA . ASN A 1 168 ? -2.225 -3.454 11.045 1.00 90.94 168 ASN A CA 1
ATOM 1350 C C . ASN A 1 168 ? -1.330 -2.801 12.113 1.00 90.94 168 ASN A C 1
ATOM 1352 O O . ASN A 1 168 ? -1.773 -2.607 13.245 1.00 90.94 168 ASN A O 1
ATOM 1356 N N . VAL A 1 169 ? -0.079 -2.458 11.784 1.00 92.56 169 VAL A N 1
ATOM 1357 C CA . VAL A 1 169 ? 0.804 -1.695 12.681 1.00 92.56 169 VAL A CA 1
ATOM 1358 C C . VAL A 1 169 ? 0.198 -0.330 12.999 1.00 92.56 169 VAL A C 1
ATOM 1360 O O . VAL A 1 169 ? 0.145 0.037 14.171 1.00 92.56 169 VAL A O 1
ATOM 1363 N N . LEU A 1 170 ? -0.284 0.391 11.987 1.00 89.38 170 LEU A N 1
ATOM 1364 C CA . LEU A 1 170 ? -0.883 1.716 12.165 1.00 89.38 170 LEU A CA 1
ATOM 1365 C C . LEU A 1 170 ? -2.198 1.651 12.937 1.00 89.38 170 LEU A C 1
ATOM 1367 O O . LEU A 1 170 ? -2.384 2.416 13.876 1.00 89.38 170 LEU A O 1
ATOM 1371 N N . ILE A 1 171 ? -3.048 0.668 12.633 1.00 90.00 171 ILE A N 1
ATOM 1372 C CA . ILE A 1 171 ? -4.269 0.396 13.403 1.00 90.00 171 ILE A CA 1
ATOM 1373 C C . ILE A 1 171 ? -3.937 0.225 14.891 1.00 90.00 171 ILE A C 1
ATOM 1375 O O . ILE A 1 171 ? -4.543 0.867 15.747 1.00 90.00 171 ILE A O 1
ATOM 1379 N N . ARG A 1 172 ? -2.938 -0.607 15.221 1.00 93.56 172 ARG A N 1
ATOM 1380 C CA . ARG A 1 172 ? -2.522 -0.825 16.617 1.00 93.56 172 ARG A CA 1
ATOM 1381 C C . ARG A 1 172 ? -1.978 0.444 17.273 1.00 93.56 172 ARG A C 1
ATOM 1383 O O . ARG A 1 172 ? -2.237 0.656 18.457 1.00 93.56 172 ARG A O 1
ATOM 1390 N N . GLN A 1 173 ? -1.227 1.260 16.533 1.00 92.75 173 GLN A N 1
ATOM 1391 C CA . GLN A 1 173 ? -0.704 2.539 17.023 1.00 92.75 173 GLN A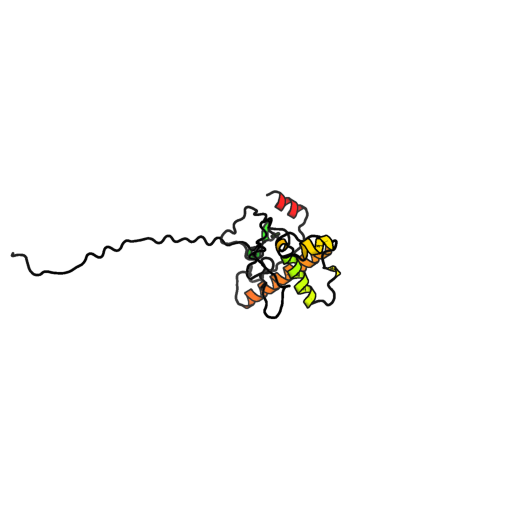 CA 1
ATOM 1392 C C . GLN A 1 173 ? -1.846 3.498 17.358 1.00 92.75 173 GLN A C 1
ATOM 1394 O O . GLN A 1 173 ? -1.927 3.955 18.494 1.00 92.75 173 GLN A O 1
ATOM 1399 N N . GLU A 1 174 ? -2.790 3.697 16.438 1.00 90.62 174 GLU A N 1
ATOM 1400 C CA . GLU A 1 174 ? -3.947 4.562 16.670 1.00 90.62 174 GLU A CA 1
ATOM 1401 C C . GLU A 1 174 ? -4.801 4.095 17.856 1.00 90.62 174 GLU A C 1
ATOM 1403 O O . GLU A 1 174 ? -5.221 4.912 18.675 1.00 90.62 174 GLU A O 1
ATOM 1408 N N . VAL A 1 175 ? -5.049 2.785 17.989 1.00 92.69 175 VAL A N 1
ATOM 1409 C CA . VAL A 1 175 ? -5.776 2.248 19.155 1.00 92.69 175 VAL A CA 1
ATOM 1410 C C . VAL A 1 175 ? -5.015 2.517 20.454 1.00 92.69 175 VAL A C 1
ATOM 1412 O O . VAL A 1 175 ? -5.622 2.900 21.453 1.00 92.69 175 VAL A O 1
ATOM 1415 N N . THR A 1 176 ? -3.688 2.362 20.450 1.00 93.38 176 THR A N 1
ATOM 1416 C CA . THR A 1 176 ? -2.840 2.653 21.621 1.00 93.38 176 THR A CA 1
ATOM 1417 C C . THR A 1 176 ? -2.888 4.136 21.999 1.00 93.38 176 THR A C 1
ATOM 1419 O O . THR A 1 176 ? -2.861 4.474 23.180 1.00 93.38 176 THR A O 1
ATOM 1422 N N . GLU A 1 177 ? -3.018 5.018 21.009 1.00 93.88 177 GLU A N 1
ATOM 1423 C CA . GLU A 1 177 ? -3.194 6.464 21.185 1.00 93.88 177 GLU A CA 1
ATOM 1424 C C . GLU A 1 177 ? -4.626 6.861 21.599 1.00 93.88 177 GLU A C 1
ATOM 1426 O O . GLU A 1 177 ? -4.894 8.033 21.864 1.00 93.88 177 GLU A O 1
ATOM 1431 N N . GLY A 1 178 ? -5.540 5.892 21.723 1.00 92.00 178 GLY A N 1
ATOM 1432 C CA . GLY A 1 178 ? -6.898 6.081 22.237 1.00 92.00 178 GLY A CA 1
ATOM 1433 C C . GLY A 1 178 ? -7.992 6.138 21.169 1.00 92.00 178 GLY A C 1
ATOM 1434 O O . GLY A 1 178 ? -9.144 6.421 21.500 1.0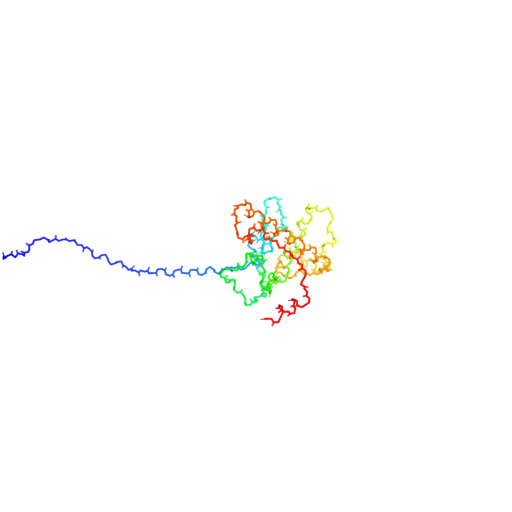0 92.00 178 GLY A O 1
ATOM 1435 N N . SER A 1 179 ? -7.672 5.862 19.902 1.00 89.31 179 SER A N 1
ATOM 1436 C CA . SER A 1 179 ? -8.668 5.782 18.831 1.00 89.31 179 SER A CA 1
ATOM 1437 C C . SER A 1 179 ? -9.572 4.561 19.007 1.00 89.31 179 SER A C 1
ATOM 1439 O O . SER A 1 179 ? -9.108 3.425 19.097 1.00 89.31 179 SER A O 1
ATOM 1441 N N . THR A 1 180 ? -10.887 4.778 19.003 1.00 90.62 180 THR A N 1
ATOM 1442 C CA . THR A 1 180 ? -11.888 3.701 19.064 1.00 90.62 180 THR A CA 1
ATOM 1443 C C . THR A 1 180 ? -12.412 3.286 17.691 1.00 90.62 180 THR A C 1
ATOM 1445 O O . THR A 1 180 ? -13.164 2.321 17.604 1.00 90.62 180 THR A O 1
ATOM 1448 N N . ARG A 1 181 ? -12.014 3.974 16.609 1.00 88.56 181 ARG A N 1
ATOM 1449 C CA . ARG A 1 181 ? -12.562 3.741 15.258 1.00 88.56 181 ARG A CA 1
ATOM 1450 C C . ARG A 1 181 ? -12.243 2.356 14.692 1.00 88.56 181 ARG A C 1
ATOM 1452 O O . ARG A 1 181 ? -12.968 1.873 13.839 1.00 88.56 181 ARG A O 1
ATOM 1459 N N . TRP A 1 182 ? -11.174 1.730 15.180 1.00 88.62 182 TRP A N 1
ATOM 1460 C CA . TRP A 1 182 ? -10.726 0.394 14.776 1.00 88.62 182 TRP A CA 1
ATOM 1461 C C . TRP A 1 182 ? -11.204 -0.717 15.711 1.00 88.62 182 TRP A C 1
ATOM 1463 O O . TRP A 1 182 ? -10.655 -1.818 15.683 1.00 88.62 182 TRP A O 1
ATOM 1473 N N . LEU A 1 183 ? -12.157 -0.418 16.594 1.00 88.50 183 LEU A N 1
ATOM 1474 C CA . LEU A 1 183 ? -12.712 -1.392 17.519 1.00 88.50 183 LEU A CA 1
ATOM 1475 C C . LEU A 1 183 ? -14.074 -1.858 17.017 1.00 88.50 183 LEU A C 1
ATOM 1477 O O . LEU A 1 183 ? -14.997 -1.060 16.872 1.00 88.50 183 LEU A O 1
ATOM 1481 N N . GLU A 1 184 ? -14.206 -3.164 16.827 1.00 82.69 184 GLU A N 1
ATOM 1482 C CA . GLU A 1 184 ? -15.472 -3.831 16.544 1.00 82.69 184 GLU A CA 1
ATOM 1483 C C . GLU A 1 184 ? -15.742 -4.819 17.675 1.00 82.69 184 GLU A C 1
ATOM 1485 O O . GLU A 1 184 ? -14.888 -5.637 18.009 1.00 82.69 184 GLU A O 1
ATOM 1490 N N . GLU A 1 185 ? -16.879 -4.668 18.359 1.00 85.25 185 GLU A N 1
ATOM 1491 C CA . GLU A 1 185 ? -17.234 -5.483 19.536 1.00 85.25 185 GLU A CA 1
ATOM 1492 C C . GLU A 1 185 ? -16.148 -5.512 20.640 1.00 85.25 185 GLU A C 1
ATOM 1494 O O . GLU A 1 185 ? -16.002 -6.475 21.392 1.00 85.25 185 GLU A O 1
ATOM 1499 N N . GLY A 1 186 ? -15.365 -4.433 20.757 1.00 83.44 186 GLY A N 1
ATOM 1500 C CA . GLY A 1 186 ? -14.266 -4.325 21.723 1.00 83.44 186 GLY A CA 1
ATOM 1501 C C . GLY A 1 186 ? -12.981 -5.056 21.316 1.00 83.44 186 GLY A C 1
ATOM 1502 O O . GLY A 1 186 ? -12.026 -5.078 22.093 1.00 83.44 186 GLY A O 1
ATOM 1503 N N . GLN A 1 187 ? -12.928 -5.624 20.110 1.00 86.62 187 GLN A N 1
ATOM 1504 C CA . GLN A 1 187 ? -11.733 -6.225 19.524 1.00 86.62 187 GLN A CA 1
ATOM 1505 C C . GLN A 1 187 ? -11.112 -5.293 18.484 1.00 86.62 187 GLN A C 1
ATOM 1507 O O . GLN A 1 187 ? -11.811 -4.587 17.763 1.00 86.62 187 GLN A O 1
ATOM 1512 N N . ILE A 1 188 ? -9.779 -5.299 18.399 1.00 88.25 188 ILE A N 1
ATOM 1513 C CA . ILE A 1 188 ? -9.062 -4.543 17.369 1.00 88.25 188 ILE A CA 1
ATOM 1514 C C . ILE A 1 188 ? -9.290 -5.228 16.021 1.00 88.25 188 ILE A C 1
ATOM 1516 O O . ILE A 1 188 ? -8.962 -6.407 15.859 1.00 88.25 188 ILE A O 1
ATOM 1520 N N . MET A 1 189 ? -9.808 -4.471 15.056 1.00 86.50 189 MET A N 1
ATOM 1521 C CA . MET A 1 189 ? -9.946 -4.905 13.671 1.00 86.50 189 MET A CA 1
ATOM 1522 C C . MET A 1 189 ? -8.598 -5.362 13.108 1.00 86.50 189 MET A C 1
ATOM 1524 O O . MET A 1 189 ? -7.559 -4.736 13.330 1.00 86.50 189 MET A O 1
ATOM 1528 N N . ARG A 1 190 ? -8.614 -6.446 12.329 1.00 87.38 190 ARG A N 1
ATOM 1529 C CA . ARG A 1 190 ? -7.420 -6.959 11.653 1.00 87.38 190 ARG A CA 1
ATOM 1530 C C . ARG A 1 190 ? -7.641 -7.007 10.154 1.00 87.38 190 ARG A C 1
ATOM 1532 O O . ARG A 1 190 ? -8.498 -7.738 9.666 1.00 87.38 190 ARG A O 1
ATOM 1539 N N . VAL A 1 191 ? -6.791 -6.300 9.424 1.00 87.44 191 VAL A N 1
ATOM 1540 C CA . VAL A 1 191 ? -6.797 -6.289 7.965 1.00 87.44 191 VAL A CA 1
ATOM 1541 C C . VAL A 1 191 ? -5.914 -7.422 7.451 1.00 87.44 191 VAL A C 1
ATOM 1543 O O . VAL A 1 191 ? -4.757 -7.573 7.849 1.00 87.44 191 VAL A O 1
ATOM 1546 N N . ARG A 1 192 ? -6.457 -8.239 6.548 1.00 90.94 192 ARG A N 1
ATOM 1547 C CA . ARG A 1 192 ? -5.694 -9.228 5.781 1.00 90.94 192 ARG A CA 1
ATOM 1548 C C . ARG A 1 192 ? -5.823 -8.886 4.306 1.00 90.94 192 ARG A C 1
ATOM 1550 O O . ARG A 1 192 ? -6.910 -8.988 3.752 1.00 90.94 192 ARG A O 1
ATOM 1557 N N . MET A 1 193 ? -4.703 -8.561 3.677 1.00 92.19 193 MET A N 1
ATOM 1558 C CA . MET A 1 193 ? -4.641 -8.345 2.235 1.00 92.19 193 MET A CA 1
ATOM 1559 C C . MET A 1 193 ? -4.166 -9.611 1.525 1.00 92.19 193 MET A C 1
ATOM 1561 O O . MET A 1 193 ? -3.368 -10.383 2.062 1.00 92.19 193 MET A O 1
ATOM 1565 N N . ARG A 1 194 ? -4.706 -9.841 0.329 1.00 95.38 194 ARG A N 1
ATOM 1566 C CA . ARG A 1 194 ? -4.400 -10.973 -0.551 1.00 95.38 194 ARG A CA 1
ATOM 1567 C C . ARG A 1 194 ? -4.807 -10.627 -1.979 1.00 95.38 194 ARG A C 1
ATOM 1569 O O . ARG A 1 194 ? -5.590 -9.702 -2.180 1.00 95.38 194 ARG A O 1
ATOM 1576 N N . LEU A 1 195 ? -4.362 -11.437 -2.933 1.00 95.31 195 LEU A N 1
ATOM 1577 C CA . LEU A 1 195 ? -4.905 -11.395 -4.284 1.00 95.31 195 LEU A CA 1
ATOM 1578 C C . LEU A 1 195 ? -6.414 -11.726 -4.286 1.00 95.31 195 LEU A C 1
ATOM 1580 O O . LEU A 1 195 ? -6.872 -12.553 -3.474 1.00 95.31 195 LEU A O 1
ATOM 1584 N N . PRO A 1 196 ? -7.193 -11.084 -5.174 1.00 93.50 196 PRO A N 1
ATOM 1585 C CA . PRO A 1 196 ? -8.603 -11.390 -5.348 1.00 93.50 196 PRO A CA 1
ATOM 1586 C C . PRO A 1 196 ? -8.776 -12.793 -5.931 1.00 93.50 196 PRO A C 1
ATOM 1588 O O . PRO A 1 196 ? -7.929 -13.304 -6.665 1.00 93.50 196 PRO A O 1
ATOM 1591 N N . ARG A 1 197 ? -9.897 -13.431 -5.601 1.00 90.69 197 ARG A N 1
ATOM 1592 C CA . ARG A 1 197 ? -10.359 -14.619 -6.326 1.00 90.69 197 ARG A CA 1
ATOM 1593 C C . ARG A 1 197 ? -10.951 -14.186 -7.662 1.00 90.69 197 ARG A C 1
ATOM 1595 O O . ARG A 1 197 ? -11.455 -13.075 -7.771 1.00 90.69 197 ARG A O 1
ATOM 1602 N N . GLU A 1 198 ? -10.982 -15.094 -8.630 1.00 93.50 198 GLU A N 1
ATOM 1603 C CA . GLU A 1 198 ? -11.589 -14.846 -9.946 1.00 93.50 198 GLU A CA 1
ATOM 1604 C C . GLU A 1 198 ? -13.017 -14.295 -9.823 1.00 93.50 198 GLU A C 1
ATOM 1606 O O . GLU A 1 198 ? -13.293 -13.217 -10.325 1.00 93.50 198 GLU A O 1
ATOM 1611 N N . ALA A 1 199 ? -13.876 -14.935 -9.023 1.00 90.62 199 ALA A N 1
ATOM 1612 C CA . ALA A 1 199 ? -15.245 -14.460 -8.804 1.00 90.62 199 ALA A CA 1
ATOM 1613 C C . ALA A 1 199 ? -15.333 -13.072 -8.132 1.00 90.62 199 ALA A C 1
ATOM 1615 O O . ALA A 1 199 ? -16.265 -12.323 -8.396 1.00 90.62 199 ALA A O 1
ATOM 1616 N N . GLU A 1 200 ? -14.384 -12.718 -7.255 1.00 87.81 200 GLU A N 1
ATOM 1617 C CA . GLU A 1 200 ? -14.338 -11.381 -6.635 1.00 87.81 200 GLU A CA 1
ATOM 1618 C C . GLU A 1 200 ? -13.914 -10.327 -7.665 1.00 87.81 200 GLU A C 1
ATOM 1620 O O . GLU A 1 200 ? -14.457 -9.225 -7.683 1.00 87.81 200 GLU A O 1
ATOM 1625 N N . TRP A 1 201 ? -12.975 -10.688 -8.543 1.00 88.56 201 TRP A N 1
ATOM 1626 C CA . TRP A 1 201 ? -12.513 -9.840 -9.635 1.00 88.56 201 TRP A CA 1
ATOM 1627 C C . TRP A 1 201 ? -13.597 -9.619 -10.690 1.00 88.56 201 TRP A C 1
ATOM 1629 O O . TRP A 1 201 ? -13.856 -8.484 -11.077 1.00 88.56 201 TRP A O 1
ATOM 1639 N N . GLU A 1 202 ? -14.270 -10.687 -11.118 1.00 89.56 202 GLU A N 1
ATOM 1640 C CA . GLU A 1 202 ? -15.391 -10.617 -12.056 1.00 89.56 202 GLU A CA 1
ATOM 1641 C C . GLU A 1 202 ? -16.542 -9.782 -11.496 1.00 89.56 202 GLU A C 1
ATOM 1643 O O . GLU A 1 202 ? -17.099 -8.956 -12.216 1.00 89.56 202 GLU A O 1
ATOM 1648 N N . LEU A 1 203 ? -16.866 -9.954 -10.208 1.00 84.56 203 LEU A N 1
ATOM 1649 C CA . LEU A 1 203 ? -17.892 -9.158 -9.541 1.00 84.56 203 LEU A CA 1
ATOM 1650 C C . LEU A 1 203 ? -17.531 -7.670 -9.544 1.00 84.56 203 LEU A C 1
ATOM 1652 O O . LEU A 1 203 ? -18.359 -6.849 -9.918 1.00 84.56 203 LEU A O 1
ATOM 1656 N N . ALA A 1 204 ? -16.299 -7.323 -9.169 1.00 84.62 204 ALA A N 1
ATOM 1657 C CA . ALA A 1 204 ? -15.851 -5.933 -9.164 1.00 84.62 204 ALA A CA 1
ATOM 1658 C C . ALA A 1 204 ? -15.802 -5.320 -10.574 1.00 84.62 204 ALA A C 1
ATOM 1660 O O . ALA A 1 204 ? -16.087 -4.138 -10.747 1.00 84.62 204 ALA A O 1
ATOM 1661 N N . ALA A 1 205 ? -15.466 -6.121 -11.588 1.00 84.12 205 ALA A N 1
ATOM 1662 C CA . ALA A 1 205 ? -15.416 -5.687 -12.980 1.00 84.12 205 ALA A CA 1
ATOM 1663 C C . ALA A 1 205 ? -16.805 -5.532 -13.628 1.00 84.12 205 ALA A C 1
ATOM 1665 O O . ALA A 1 205 ? -16.921 -4.872 -14.662 1.00 84.12 205 ALA A O 1
ATOM 1666 N N . ALA A 1 206 ? -17.851 -6.135 -13.052 1.00 83.00 206 ALA A N 1
ATOM 1667 C CA . ALA A 1 206 ? -19.209 -6.091 -13.590 1.00 83.00 206 ALA A CA 1
ATOM 1668 C C . ALA A 1 206 ? -19.926 -4.740 -13.375 1.00 83.00 206 ALA A C 1
ATOM 1670 O O . ALA A 1 206 ? -20.881 -4.455 -14.105 1.00 83.00 206 ALA A O 1
ATOM 1671 N N . GLY A 1 207 ? -19.439 -3.906 -12.446 1.00 63.06 207 GLY A N 1
ATOM 1672 C CA . GLY A 1 207 ? -20.026 -2.607 -12.072 1.00 63.06 207 GLY A CA 1
ATOM 1673 C C . GLY A 1 207 ? -21.159 -2.710 -11.058 1.00 63.06 207 GLY A C 1
ATOM 1674 O O . GLY A 1 207 ? -21.922 -1.722 -10.973 1.00 63.06 207 GLY A O 1
#

Foldseek 3Di:
DDDDDDDDDDDDDDDDDPPPPPPPPPPPPDDAFLLRNDQAHLQQRHGCDDPPDDPPPSCSPDDGLPDLPQPPDPDDPDPPPQPCCSSQWDDQDVVDIDHSDAQFLQLLSVVVSVCVVVDVDDPVLDADDDPVCCVVASVDSNRRSPHDPSGDQVSQQSSQAVSQVSNVVVQVVCVVVPDCSQADPNDGHGDHGGDDDPVSVVSVVVD

Sequence (207 aa):
MHLIDRFLKTSLVFVMPFSVLLLGCATFISHPHSGNPGDDSPYTGKKWKVPGILYPEYFFDEWPSERSLFYQGPYKLESGAHPVTDFGVLPLLEGVFLDQTEVTVGGYREFLFHISRDNQDFSELVPELPPEVDSLYQSNPPFLFHPVIGVNREQAEAYCAWRGEAVNVLIRQEVTEGSTRWLEEGQIMRVRMRLPREAEWELAAAG

Solvent-accessible surface area (backbone atoms only — not comparable to full-atom values): 13226 Å² total; per-residue (Å²): 138,84,83,85,90,84,81,87,85,86,78,84,82,80,81,76,81,86,74,81,81,83,78,76,74,76,75,73,80,77,73,64,37,46,57,49,54,72,65,41,36,59,70,54,63,50,62,63,74,44,94,98,46,78,56,78,76,78,70,60,71,90,58,56,43,93,67,60,79,72,67,77,66,98,70,77,87,55,94,84,62,63,73,69,41,74,42,48,32,41,84,75,50,93,97,37,68,42,66,62,59,73,64,19,31,45,60,52,49,52,49,52,56,55,47,55,73,79,36,97,74,55,72,88,61,54,59,62,60,58,69,76,54,34,60,68,38,76,72,26,60,59,37,31,57,33,68,57,69,45,68,53,70,71,43,51,46,51,49,24,49,48,48,19,50,51,36,41,52,50,54,52,50,43,43,74,76,67,48,62,82,55,48,55,98,87,38,75,67,78,63,80,48,64,81,78,52,70,71,58,48,53,55,67,71,71,114

Mean predicted aligned error: 13.01 Å